Protein AF-A0A7S3FGM5-F1 (afdb_monomer)

Sequence (252 aa):
YALSGDEPLAFHCADRVLHAAASAAAAYAALVATCGDVLVAAACGALFAVHPIHAEAVSNTTGRAETLCALLLLVGFAQYARAAEEQAWRETEGNAERALPPRWPQLGQVAGVLFFTLLAMLAKEHGVVLPALCAAWELYRFVAPRADQGELAAWLRRAGPLLVGGALLALWRVARNGGTQPNLNVLQNPACFHEDALVRFLSYSWIYALNAVSLFVPTRLCADWSGPSIPLVDVGQRGAAAELPRLAGGAA

Structure (mmCIF, N/CA/C/O backbone):
data_AF-A0A7S3FGM5-F1
#
_entry.id   AF-A0A7S3FGM5-F1
#
loop_
_atom_site.group_PDB
_atom_site.id
_atom_site.type_symbol
_atom_site.label_atom_id
_atom_site.label_alt_id
_atom_site.label_comp_id
_atom_site.label_asym_id
_atom_site.label_entity_id
_atom_site.label_seq_id
_atom_site.pdbx_PDB_ins_code
_atom_site.Cartn_x
_atom_site.Cartn_y
_atom_site.Cartn_z
_atom_site.occupancy
_atom_site.B_iso_or_equiv
_atom_site.auth_seq_id
_atom_site.auth_comp_id
_atom_site.auth_asym_id
_atom_site.auth_atom_id
_atom_site.pdbx_PDB_model_num
ATOM 1 N N . TYR A 1 1 ? 23.130 -12.559 -0.249 1.00 82.88 1 TYR A N 1
ATOM 2 C CA . TYR A 1 1 ? 24.491 -12.037 -0.470 1.00 82.88 1 TYR A CA 1
ATOM 3 C C . TYR A 1 1 ? 25.449 -12.370 0.666 1.00 82.88 1 TYR A C 1
ATOM 5 O O . TYR A 1 1 ? 26.156 -13.349 0.524 1.00 82.88 1 TYR A O 1
ATOM 13 N N . ALA A 1 2 ? 25.456 -11.677 1.816 1.00 91.00 2 ALA A N 1
ATOM 14 C CA . ALA A 1 2 ? 26.456 -11.954 2.867 1.00 91.00 2 ALA A CA 1
ATOM 15 C C . ALA A 1 2 ? 26.477 -13.420 3.362 1.00 91.00 2 ALA A C 1
ATOM 17 O O . ALA A 1 2 ? 27.536 -13.939 3.684 1.00 91.00 2 ALA A O 1
ATOM 18 N N . LEU A 1 3 ? 25.315 -14.087 3.388 1.00 90.56 3 LEU A N 1
ATOM 19 C CA . LEU A 1 3 ? 25.180 -15.489 3.810 1.00 90.56 3 LEU A CA 1
ATOM 20 C C . LEU A 1 3 ? 25.249 -16.505 2.660 1.00 90.56 3 LEU A C 1
ATOM 22 O O . LEU A 1 3 ? 25.580 -17.661 2.885 1.00 90.56 3 LEU A O 1
ATOM 26 N N . SER A 1 4 ? 24.875 -16.097 1.449 1.00 91.06 4 SER A N 1
ATOM 27 C CA . SER A 1 4 ? 24.550 -17.004 0.336 1.00 91.06 4 SER A CA 1
ATOM 28 C C . SER A 1 4 ? 25.315 -16.702 -0.954 1.00 91.06 4 SER A C 1
ATOM 30 O O . SER A 1 4 ? 25.043 -17.319 -1.974 1.00 91.06 4 SER A O 1
ATOM 32 N N . GLY A 1 5 ? 26.186 -15.691 -0.951 1.00 91.62 5 GLY A N 1
ATOM 33 C CA . GLY A 1 5 ? 26.774 -15.132 -2.167 1.00 91.62 5 GLY A CA 1
ATOM 34 C C . GLY A 1 5 ? 25.711 -14.721 -3.191 1.00 91.62 5 GLY A C 1
ATOM 35 O O . GLY A 1 5 ? 24.648 -14.197 -2.824 1.00 91.62 5 GLY A O 1
ATOM 36 N N . ASP A 1 6 ? 26.018 -15.012 -4.453 1.00 90.50 6 ASP A N 1
ATOM 37 C CA . ASP A 1 6 ? 25.188 -14.764 -5.636 1.00 90.50 6 ASP A CA 1
ATOM 38 C C . ASP A 1 6 ? 24.263 -15.936 -6.005 1.00 90.50 6 ASP A C 1
ATOM 40 O O . ASP A 1 6 ? 23.699 -15.960 -7.095 1.00 90.50 6 ASP A O 1
ATOM 44 N N . GLU A 1 7 ? 24.070 -16.900 -5.098 1.00 93.19 7 GLU A N 1
ATOM 45 C CA . GLU A 1 7 ? 23.226 -18.073 -5.337 1.00 93.19 7 GLU A CA 1
ATOM 46 C C . GLU A 1 7 ? 21.772 -17.659 -5.671 1.00 93.19 7 GLU A C 1
ATOM 48 O O . GLU A 1 7 ? 21.059 -17.170 -4.781 1.00 93.19 7 GLU A O 1
ATOM 53 N N . PRO A 1 8 ? 21.272 -17.882 -6.907 1.00 90.88 8 PRO A N 1
ATOM 54 C CA . PRO A 1 8 ? 19.960 -17.385 -7.338 1.00 90.88 8 PRO A CA 1
ATOM 55 C C . PRO A 1 8 ? 18.805 -17.923 -6.489 1.00 90.88 8 PRO A C 1
ATOM 57 O O . PRO A 1 8 ? 17.841 -17.214 -6.190 1.00 90.88 8 PRO A O 1
ATOM 60 N N . LEU A 1 9 ? 18.927 -19.175 -6.039 1.00 92.06 9 LEU A N 1
ATOM 61 C CA . LEU A 1 9 ? 17.927 -19.827 -5.202 1.00 92.06 9 LEU A CA 1
ATOM 62 C C . LEU A 1 9 ? 17.682 -19.058 -3.898 1.00 92.06 9 LEU A C 1
ATOM 64 O O . LEU A 1 9 ? 16.533 -18.918 -3.480 1.00 92.06 9 LEU A O 1
ATOM 68 N N . ALA A 1 10 ? 18.736 -18.522 -3.274 1.00 92.12 10 ALA A N 1
ATOM 69 C CA . ALA A 1 10 ? 18.617 -17.790 -2.018 1.00 92.12 10 ALA A CA 1
ATOM 70 C C . ALA A 1 10 ? 17.799 -16.500 -2.181 1.00 92.12 10 ALA A C 1
ATOM 72 O O . ALA A 1 10 ? 16.984 -16.175 -1.315 1.00 92.12 10 ALA A O 1
ATOM 73 N N . PHE A 1 11 ? 17.966 -15.796 -3.304 1.00 91.00 11 PHE A N 1
ATOM 74 C CA . PHE A 1 11 ? 17.184 -14.600 -3.615 1.00 91.00 11 PHE A CA 1
ATOM 75 C C . PHE A 1 11 ? 15.713 -14.944 -3.843 1.00 91.00 11 PHE A C 1
ATOM 77 O O . PHE A 1 11 ? 14.854 -14.383 -3.168 1.00 91.00 11 PHE A O 1
ATOM 84 N N . HIS A 1 12 ? 15.424 -15.946 -4.677 1.00 92.06 12 HIS A N 1
ATOM 85 C CA . HIS A 1 12 ? 14.044 -16.358 -4.925 1.00 92.06 12 HIS A CA 1
ATOM 86 C C . HIS A 1 12 ? 13.346 -16.909 -3.673 1.00 92.06 12 HIS A C 1
ATOM 88 O O . HIS A 1 12 ? 12.139 -16.739 -3.505 1.00 92.06 12 HIS A O 1
ATOM 94 N N . CYS A 1 13 ? 14.067 -17.588 -2.777 1.00 92.75 13 CYS A N 1
ATOM 95 C CA . CYS A 1 13 ? 13.516 -18.004 -1.487 1.00 92.75 13 CYS A CA 1
ATOM 96 C C . CYS A 1 13 ? 13.152 -16.794 -0.620 1.00 92.75 13 CYS A C 1
ATOM 98 O O . CYS A 1 13 ? 12.053 -16.764 -0.067 1.00 92.75 13 CYS A O 1
ATOM 100 N N . ALA A 1 14 ? 14.024 -15.784 -0.542 1.00 92.19 14 ALA A N 1
ATOM 101 C CA . ALA A 1 14 ? 13.728 -14.549 0.180 1.00 92.19 14 ALA A CA 1
ATOM 102 C C . ALA A 1 14 ? 12.502 -13.824 -0.402 1.00 92.19 14 ALA A C 1
ATOM 104 O O . ALA A 1 14 ? 11.638 -13.394 0.360 1.00 92.19 14 ALA A O 1
ATOM 105 N N . ASP A 1 15 ? 12.384 -13.761 -1.731 1.00 93.56 15 ASP A N 1
ATOM 106 C CA . ASP A 1 15 ? 11.255 -13.117 -2.417 1.00 93.56 15 ASP A CA 1
ATOM 107 C C . ASP A 1 15 ? 9.928 -13.831 -2.119 1.00 93.56 15 ASP A C 1
ATOM 109 O O . ASP A 1 15 ? 8.932 -13.188 -1.786 1.00 93.56 15 ASP A O 1
ATOM 113 N N . ARG A 1 16 ? 9.916 -15.171 -2.124 1.00 94.06 16 ARG A N 1
ATOM 114 C CA . ARG A 1 16 ? 8.724 -15.962 -1.765 1.00 94.06 16 ARG A CA 1
ATOM 115 C C . ARG A 1 16 ? 8.335 -15.820 -0.298 1.00 94.06 16 ARG A C 1
ATOM 117 O O . ARG A 1 16 ? 7.149 -15.726 0.002 1.00 94.06 16 ARG A O 1
ATOM 124 N N . VAL A 1 17 ? 9.309 -15.800 0.614 1.00 95.56 17 VAL A N 1
ATOM 125 C CA . VAL A 1 17 ? 9.050 -15.574 2.047 1.00 95.56 17 VAL A CA 1
ATOM 126 C C . VAL A 1 17 ? 8.451 -14.187 2.263 1.00 95.56 17 VAL A C 1
ATOM 128 O O . VAL A 1 17 ? 7.478 -14.043 3.003 1.00 95.56 17 VAL A O 1
ATOM 131 N N . LEU A 1 18 ? 8.990 -13.176 1.584 1.00 95.94 18 LEU A N 1
ATOM 132 C CA . LEU A 1 18 ? 8.484 -11.813 1.657 1.00 95.94 18 LEU A CA 1
ATOM 133 C C . LEU A 1 18 ? 7.060 -11.702 1.091 1.00 95.94 18 LEU A C 1
ATOM 135 O O . LEU A 1 18 ? 6.209 -11.074 1.719 1.00 95.94 18 LEU A O 1
ATOM 139 N N . HIS A 1 19 ? 6.771 -12.366 -0.032 1.00 96.75 19 HIS A N 1
ATOM 140 C CA . HIS A 1 19 ? 5.421 -12.435 -0.603 1.00 96.75 19 HIS A CA 1
ATOM 141 C C . HIS A 1 19 ? 4.431 -13.160 0.315 1.00 96.75 19 HIS A C 1
ATOM 143 O O . HIS A 1 19 ? 3.309 -12.695 0.513 1.00 96.75 19 HIS A O 1
ATOM 149 N N . ALA A 1 20 ? 4.846 -14.264 0.942 1.00 97.12 20 ALA A N 1
ATOM 150 C CA . ALA A 1 20 ? 4.024 -14.970 1.922 1.00 97.12 20 ALA A CA 1
ATOM 151 C C . ALA A 1 20 ? 3.709 -14.081 3.138 1.00 97.12 20 ALA A C 1
ATOM 153 O O . ALA A 1 20 ? 2.566 -14.035 3.594 1.00 97.12 20 ALA A O 1
ATOM 154 N N . ALA A 1 21 ? 4.695 -13.318 3.625 1.00 98.12 21 ALA A N 1
ATOM 155 C CA . ALA A 1 21 ? 4.493 -12.347 4.696 1.00 98.12 21 ALA A CA 1
ATOM 156 C C . ALA A 1 21 ? 3.537 -11.217 4.276 1.00 98.12 21 ALA A C 1
ATOM 158 O O . ALA A 1 21 ? 2.636 -10.872 5.039 1.00 98.12 21 ALA A O 1
ATOM 159 N N . ALA A 1 22 ? 3.686 -10.673 3.063 1.00 97.69 22 ALA A N 1
ATOM 160 C CA . ALA A 1 22 ? 2.781 -9.658 2.521 1.00 97.69 22 ALA A CA 1
ATOM 161 C C . ALA A 1 22 ? 1.345 -10.193 2.380 1.00 97.69 22 ALA A C 1
ATOM 163 O O . ALA A 1 22 ? 0.397 -9.518 2.770 1.00 97.69 22 ALA A O 1
ATOM 164 N N . SER A 1 23 ? 1.186 -11.440 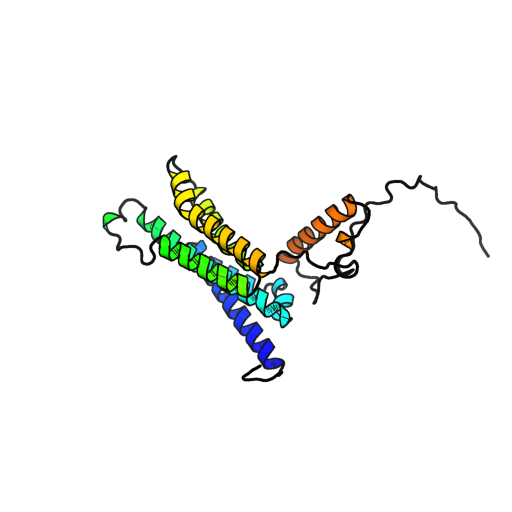1.934 1.00 97.88 23 SER A N 1
ATOM 165 C CA . SER A 1 23 ? -0.113 -12.117 1.827 1.00 97.88 23 SER A CA 1
ATOM 166 C C . SER A 1 23 ? -0.782 -12.306 3.192 1.00 97.88 23 SER A C 1
ATOM 168 O O . SER A 1 23 ? -1.973 -12.040 3.353 1.00 97.88 23 SER A O 1
ATOM 170 N N . ALA A 1 24 ? -0.012 -12.710 4.207 1.00 98.19 24 ALA A N 1
ATOM 171 C CA . ALA A 1 24 ? -0.502 -12.808 5.579 1.00 98.19 24 ALA A CA 1
ATOM 172 C C . ALA A 1 24 ? -0.878 -11.430 6.152 1.00 98.19 24 ALA A C 1
ATOM 174 O O . ALA A 1 24 ? -1.907 -11.296 6.815 1.00 98.19 24 ALA A O 1
ATOM 175 N N . ALA A 1 25 ? -0.087 -10.392 5.862 1.00 98.25 25 ALA A N 1
ATOM 176 C CA . ALA A 1 25 ? -0.399 -9.020 6.248 1.00 98.25 25 ALA A CA 1
ATOM 177 C C . ALA A 1 25 ? -1.666 -8.498 5.551 1.00 98.25 25 ALA A C 1
ATOM 179 O O . ALA A 1 25 ? -2.453 -7.807 6.191 1.00 98.25 25 ALA A O 1
ATOM 180 N N . ALA A 1 26 ? -1.908 -8.871 4.290 1.00 98.12 26 ALA A N 1
ATOM 181 C CA . ALA A 1 26 ? -3.138 -8.547 3.568 1.00 98.12 26 ALA A CA 1
ATOM 182 C C . ALA A 1 26 ? -4.360 -9.216 4.211 1.00 98.12 26 ALA A C 1
ATOM 184 O O . ALA A 1 26 ? -5.358 -8.544 4.472 1.00 98.12 26 ALA A O 1
ATOM 185 N N . ALA A 1 27 ? -4.259 -10.508 4.548 1.00 98.12 27 ALA A N 1
ATOM 186 C CA . ALA A 1 27 ? -5.306 -11.221 5.281 1.00 98.12 27 ALA A CA 1
ATOM 187 C C . ALA A 1 27 ? -5.604 -10.546 6.626 1.00 98.12 27 ALA A C 1
ATOM 189 O O . ALA A 1 27 ? -6.756 -10.332 6.996 1.00 98.12 27 ALA A O 1
ATOM 190 N N . TYR A 1 28 ? -4.553 -10.172 7.353 1.00 97.94 28 TYR A N 1
ATOM 191 C CA . TYR A 1 28 ? -4.677 -9.521 8.646 1.00 97.94 28 TYR A CA 1
ATOM 192 C C . TYR A 1 28 ? -5.284 -8.117 8.552 1.00 97.94 28 TYR A C 1
ATOM 194 O O . TYR A 1 28 ? -6.171 -7.779 9.332 1.00 97.94 28 TYR A O 1
ATOM 202 N N . ALA A 1 29 ? -4.848 -7.308 7.586 1.00 97.44 29 ALA A N 1
ATOM 203 C CA . ALA A 1 29 ? -5.423 -5.996 7.316 1.00 97.44 29 ALA A CA 1
ATOM 204 C C . ALA A 1 29 ? -6.917 -6.101 6.979 1.00 97.44 29 ALA A C 1
ATOM 206 O O . ALA A 1 29 ? -7.717 -5.339 7.520 1.00 97.44 29 ALA A O 1
ATOM 207 N N . ALA A 1 30 ? -7.295 -7.080 6.152 1.00 97.00 30 ALA A N 1
ATOM 208 C CA . ALA A 1 30 ? -8.688 -7.356 5.829 1.00 97.00 30 ALA A CA 1
ATOM 209 C C . ALA A 1 30 ? -9.487 -7.774 7.070 1.00 97.00 30 ALA A C 1
ATOM 211 O O . ALA A 1 30 ? -10.535 -7.195 7.316 1.00 97.00 30 ALA A O 1
ATOM 212 N N . LEU A 1 31 ? -8.959 -8.681 7.903 1.00 96.88 31 LEU A N 1
ATOM 213 C CA . LEU A 1 31 ? -9.605 -9.103 9.154 1.00 96.88 31 LEU A CA 1
ATOM 214 C C . LEU A 1 31 ? -9.932 -7.917 10.064 1.00 96.88 31 LEU A C 1
ATOM 216 O O . LEU A 1 31 ? -10.989 -7.872 10.687 1.00 96.88 31 LEU A O 1
ATOM 220 N N . VAL A 1 32 ? -9.014 -6.959 10.154 1.00 93.75 32 VAL A N 1
ATOM 221 C CA . VAL A 1 32 ? -9.210 -5.739 10.939 1.00 93.75 32 VAL A CA 1
ATOM 222 C C . VAL A 1 32 ? -10.272 -4.850 10.299 1.00 93.75 32 VAL A C 1
ATOM 224 O O . VAL A 1 32 ? -11.174 -4.391 10.994 1.00 93.75 32 VAL A O 1
ATOM 227 N N . ALA A 1 33 ? -10.177 -4.623 8.989 1.00 91.81 33 ALA A N 1
ATOM 228 C CA . ALA A 1 33 ? -11.083 -3.744 8.257 1.00 91.81 33 ALA A CA 1
ATOM 229 C C . ALA A 1 33 ? -12.525 -4.282 8.175 1.00 91.81 33 ALA A C 1
ATOM 231 O O . ALA A 1 33 ? -13.463 -3.508 8.015 1.00 91.81 33 ALA A O 1
ATOM 232 N N . THR A 1 34 ? -12.719 -5.596 8.298 1.00 91.75 34 THR A N 1
ATOM 233 C CA . THR A 1 34 ? -14.036 -6.253 8.251 1.00 91.75 34 THR A CA 1
ATOM 234 C C . THR A 1 34 ? -14.575 -6.619 9.632 1.00 91.75 34 THR A C 1
ATOM 236 O O . THR A 1 34 ? -15.467 -7.458 9.743 1.00 91.75 34 THR A O 1
ATOM 239 N N . CYS A 1 35 ? -14.038 -6.019 10.700 1.00 88.12 35 CYS A N 1
ATOM 240 C CA . CYS A 1 35 ? -14.461 -6.279 12.079 1.00 88.12 35 CYS A CA 1
ATOM 241 C C . CYS A 1 35 ? -14.391 -7.768 12.479 1.00 88.12 35 CYS A C 1
ATOM 243 O O . CYS A 1 35 ? -15.189 -8.239 13.289 1.00 88.12 35 CYS A O 1
ATOM 245 N N . GLY A 1 36 ? -13.423 -8.509 11.937 1.00 91.56 36 GLY A N 1
ATOM 246 C CA . GLY A 1 36 ? -13.165 -9.902 12.293 1.00 91.56 36 GLY A CA 1
ATOM 247 C C . GLY A 1 36 ? -13.789 -10.949 11.370 1.00 91.56 36 GLY A C 1
ATOM 248 O O . GLY A 1 36 ? -13.769 -12.125 11.733 1.00 91.56 36 GLY A O 1
ATOM 249 N N . ASP A 1 37 ? -14.308 -10.581 10.192 1.00 95.56 37 ASP A N 1
ATOM 250 C CA . ASP A 1 37 ? -14.782 -11.571 9.214 1.00 95.56 37 ASP A CA 1
ATOM 251 C C . ASP A 1 37 ? -13.605 -12.392 8.658 1.00 95.56 37 ASP A C 1
ATOM 253 O O . ASP A 1 37 ? -12.854 -11.954 7.780 1.00 95.56 37 ASP A O 1
ATOM 257 N N . VAL A 1 38 ? -13.452 -13.606 9.193 1.00 96.88 38 VAL A N 1
ATOM 258 C CA . VAL A 1 38 ? -12.369 -14.535 8.851 1.00 96.88 38 VAL A CA 1
ATOM 259 C C . VAL A 1 38 ? -12.477 -15.026 7.409 1.00 96.88 38 VAL A C 1
ATOM 261 O O . VAL A 1 38 ? -11.445 -15.254 6.781 1.00 96.88 38 VAL A O 1
ATOM 264 N N . LEU A 1 39 ? -13.690 -15.183 6.868 1.00 97.44 39 LEU A N 1
ATOM 265 C CA . LEU A 1 39 ? -13.869 -15.679 5.505 1.00 97.44 39 LEU A CA 1
ATOM 266 C C . LEU A 1 39 ? -13.415 -14.624 4.499 1.00 97.44 39 LEU A C 1
ATOM 268 O O . LEU A 1 39 ? -12.640 -14.939 3.596 1.00 97.44 39 LEU A O 1
ATOM 272 N N . VAL A 1 40 ? -13.837 -13.371 4.688 1.00 96.25 40 VAL A N 1
ATOM 273 C CA . VAL A 1 40 ? -13.397 -12.258 3.836 1.00 96.25 40 VAL A CA 1
ATOM 274 C C . VAL A 1 40 ? -11.894 -12.031 3.991 1.00 96.25 40 VAL A C 1
ATOM 276 O O . VAL A 1 40 ? -11.193 -11.892 2.992 1.00 96.25 40 VAL A O 1
ATOM 279 N N . ALA A 1 41 ? -11.367 -12.084 5.217 1.00 96.69 41 ALA A N 1
ATOM 280 C CA . ALA A 1 41 ? -9.934 -11.966 5.469 1.00 96.69 41 ALA A CA 1
ATOM 281 C C . ALA A 1 41 ? -9.110 -13.051 4.761 1.00 96.69 41 ALA A C 1
ATOM 283 O O . ALA A 1 41 ? -8.119 -12.750 4.090 1.00 96.69 41 ALA A O 1
ATOM 284 N N . ALA A 1 42 ? -9.536 -14.313 4.879 1.00 96.81 42 ALA A N 1
ATOM 285 C CA . ALA A 1 42 ? -8.897 -15.438 4.212 1.00 96.81 42 ALA A CA 1
ATOM 286 C C . ALA A 1 42 ? -8.990 -15.305 2.688 1.00 96.81 42 ALA A C 1
ATOM 288 O O . ALA A 1 42 ? -7.996 -15.539 2.004 1.00 96.81 42 ALA A O 1
ATOM 289 N N . ALA A 1 43 ? -10.138 -14.870 2.159 1.00 97.19 43 ALA A N 1
ATOM 290 C CA . ALA A 1 43 ? -10.319 -14.624 0.734 1.00 97.19 43 ALA A CA 1
ATOM 291 C C . ALA A 1 43 ? -9.401 -13.502 0.224 1.00 97.19 43 ALA A C 1
ATOM 293 O O . ALA A 1 43 ? -8.740 -13.689 -0.792 1.00 97.19 43 ALA A O 1
ATOM 294 N N . CYS A 1 44 ? -9.286 -12.377 0.938 1.00 96.12 44 CYS A N 1
ATOM 295 C CA . CYS A 1 44 ? -8.375 -11.284 0.586 1.00 96.12 44 CYS A CA 1
ATOM 296 C C . CYS A 1 44 ? -6.906 -11.727 0.605 1.00 96.12 44 CYS A C 1
ATOM 298 O O . CYS A 1 44 ? -6.165 -11.431 -0.330 1.00 96.12 44 CYS A O 1
ATOM 300 N N . GLY A 1 45 ? -6.489 -12.458 1.643 1.00 96.62 45 GLY A N 1
ATOM 301 C CA . GLY A 1 45 ? -5.134 -12.999 1.744 1.00 96.62 45 GLY A CA 1
ATOM 302 C C . GLY A 1 45 ? -4.814 -14.018 0.654 1.00 96.62 45 GLY A C 1
ATOM 303 O O . GLY A 1 45 ? -3.752 -13.949 0.040 1.00 96.62 45 GLY A O 1
ATOM 304 N N . ALA A 1 46 ? -5.741 -14.941 0.386 1.00 96.56 46 ALA A N 1
ATOM 305 C CA . ALA A 1 46 ? -5.600 -15.936 -0.671 1.00 96.56 46 ALA A CA 1
ATOM 306 C C . ALA A 1 46 ? -5.559 -15.274 -2.049 1.00 96.56 46 ALA A C 1
ATOM 308 O O . ALA A 1 46 ? -4.685 -15.607 -2.844 1.00 96.56 46 ALA A O 1
ATOM 309 N N . LEU A 1 47 ? -6.445 -14.303 -2.301 1.00 95.56 47 LEU A N 1
ATOM 310 C CA . LEU A 1 47 ? -6.450 -13.520 -3.530 1.00 95.56 47 LEU A CA 1
ATOM 311 C C . LEU A 1 47 ? -5.106 -12.814 -3.702 1.00 95.56 47 LEU A C 1
ATOM 313 O O . LEU A 1 47 ? -4.468 -13.037 -4.717 1.00 95.56 47 LEU A O 1
ATOM 317 N N . PHE A 1 48 ? -4.607 -12.082 -2.702 1.00 96.19 48 PHE A N 1
ATOM 318 C CA . PHE A 1 48 ? -3.280 -11.451 -2.762 1.00 96.19 48 PHE A CA 1
ATOM 319 C C . PHE A 1 48 ? -2.150 -12.469 -3.007 1.00 96.19 48 PHE A C 1
ATOM 321 O O . PHE A 1 48 ? -1.234 -12.214 -3.783 1.00 96.19 48 PHE A O 1
ATOM 328 N N . ALA A 1 49 ? -2.209 -13.649 -2.386 1.00 95.81 49 ALA A N 1
ATOM 329 C CA . ALA A 1 49 ? -1.171 -14.666 -2.541 1.00 95.81 49 ALA A CA 1
ATOM 330 C C . ALA A 1 49 ? -1.096 -15.228 -3.967 1.00 95.81 49 ALA A C 1
ATOM 332 O O . ALA A 1 49 ? 0.005 -15.439 -4.482 1.00 95.81 49 ALA A O 1
ATOM 333 N N . VAL A 1 50 ? -2.252 -15.483 -4.588 1.00 95.00 50 VAL A N 1
ATOM 334 C CA . VAL A 1 50 ? -2.356 -16.200 -5.870 1.00 95.00 50 VAL A CA 1
ATOM 335 C C . VAL A 1 50 ? -2.616 -15.287 -7.065 1.00 95.00 50 VAL A C 1
ATOM 337 O O . VAL A 1 50 ? -2.578 -15.768 -8.197 1.00 95.00 50 VAL A O 1
ATOM 340 N N . HIS A 1 51 ? -2.885 -13.994 -6.847 1.00 93.94 51 HIS A N 1
ATOM 341 C CA . HIS A 1 51 ? -3.208 -13.074 -7.931 1.00 93.94 51 HIS A CA 1
ATOM 342 C C . HIS A 1 51 ? -2.021 -12.958 -8.903 1.00 93.94 51 HIS A C 1
ATOM 344 O O . HIS A 1 51 ? -0.945 -12.504 -8.495 1.00 93.94 51 HIS A O 1
ATOM 350 N N . PRO A 1 52 ? -2.190 -13.298 -10.197 1.00 91.62 52 PRO A N 1
ATOM 351 C CA . PRO A 1 52 ? -1.067 -13.354 -11.134 1.00 91.62 52 PRO A CA 1
ATOM 352 C C . PRO A 1 52 ? -0.344 -12.018 -11.336 1.00 91.62 52 PRO A C 1
ATOM 354 O O . PRO A 1 52 ? 0.827 -12.021 -11.694 1.00 91.62 52 PRO A O 1
ATOM 357 N N . ILE A 1 53 ? -0.990 -10.883 -11.040 1.00 91.19 53 ILE A N 1
ATOM 358 C CA . ILE A 1 53 ? -0.353 -9.552 -11.097 1.00 91.19 53 ILE A CA 1
ATOM 359 C C . ILE A 1 53 ? 0.916 -9.451 -10.235 1.00 91.19 53 ILE A C 1
ATOM 361 O O . ILE A 1 53 ? 1.819 -8.685 -10.550 1.00 91.19 53 ILE A O 1
ATOM 365 N N . HIS A 1 54 ? 1.017 -10.240 -9.161 1.00 90.56 54 HIS A N 1
ATOM 366 C CA . HIS A 1 54 ? 2.194 -10.232 -8.294 1.00 90.56 54 HIS A CA 1
ATOM 367 C C . HIS A 1 54 ? 3.362 -11.036 -8.871 1.00 90.56 54 HIS A C 1
ATOM 369 O O . HIS A 1 54 ? 4.486 -10.896 -8.392 1.00 90.56 54 HIS A O 1
ATOM 375 N N . ALA A 1 55 ? 3.138 -11.855 -9.906 1.00 87.62 55 ALA A N 1
ATOM 376 C CA . ALA A 1 55 ? 4.184 -12.691 -10.480 1.00 87.62 55 ALA A CA 1
ATOM 377 C C . ALA A 1 55 ? 5.353 -11.854 -11.015 1.00 87.62 55 ALA A C 1
ATOM 379 O O . ALA A 1 55 ? 6.500 -12.243 -10.810 1.00 87.62 55 ALA A O 1
ATOM 380 N N . GLU A 1 56 ? 5.098 -10.691 -11.623 1.00 85.31 56 GLU A N 1
ATOM 381 C CA . GLU A 1 56 ? 6.158 -9.784 -12.091 1.00 85.31 56 GLU A CA 1
ATOM 382 C C . GLU A 1 56 ? 7.040 -9.308 -10.928 1.00 85.31 56 GLU A C 1
ATOM 384 O O . GLU A 1 56 ? 8.261 -9.443 -10.977 1.00 85.31 56 GLU A O 1
ATOM 389 N N . ALA A 1 57 ? 6.422 -8.840 -9.840 1.00 85.81 57 ALA A N 1
ATOM 390 C CA . ALA A 1 57 ? 7.131 -8.319 -8.672 1.00 85.81 57 ALA A CA 1
ATOM 391 C C . ALA A 1 57 ? 7.888 -9.398 -7.873 1.00 85.81 57 ALA A C 1
ATOM 393 O O . ALA A 1 57 ? 8.929 -9.108 -7.291 1.00 85.81 57 ALA A O 1
ATOM 394 N N . VAL A 1 58 ? 7.376 -10.633 -7.829 1.00 86.38 58 VAL A N 1
ATOM 395 C CA . VAL A 1 58 ? 7.951 -11.728 -7.022 1.00 86.38 58 VAL A CA 1
ATOM 396 C C . VAL A 1 58 ? 8.980 -12.548 -7.802 1.00 86.38 58 VAL A C 1
ATOM 398 O O . VAL A 1 58 ? 9.922 -13.080 -7.216 1.00 86.38 58 VAL A O 1
ATOM 401 N N . SER A 1 59 ? 8.805 -12.689 -9.119 1.00 85.88 59 SER A N 1
ATOM 402 C CA . SER A 1 59 ? 9.748 -13.434 -9.964 1.00 85.88 59 SER A CA 1
ATOM 403 C C . SER A 1 59 ? 10.985 -12.612 -10.316 1.00 85.88 59 SER A C 1
ATOM 405 O O . SER A 1 59 ? 12.075 -13.174 -10.445 1.00 85.88 59 SER A O 1
ATOM 407 N N . ASN A 1 60 ? 10.833 -11.291 -10.432 1.00 85.56 60 ASN A N 1
ATOM 408 C CA . ASN A 1 60 ? 11.931 -10.379 -10.680 1.00 85.56 60 ASN A CA 1
ATOM 409 C C . ASN A 1 60 ? 12.599 -9.980 -9.358 1.00 85.56 60 ASN A C 1
ATOM 411 O O . ASN A 1 60 ? 12.008 -9.280 -8.541 1.00 85.56 60 ASN A O 1
ATOM 415 N N . THR A 1 61 ? 13.862 -10.363 -9.165 1.00 83.12 61 THR A N 1
ATOM 416 C CA . THR A 1 61 ? 14.629 -10.057 -7.946 1.00 83.12 61 THR A CA 1
ATOM 417 C C . THR A 1 61 ? 14.710 -8.552 -7.649 1.00 83.12 61 THR A C 1
ATOM 419 O O . THR A 1 61 ? 14.839 -8.155 -6.488 1.00 83.12 61 THR A O 1
ATOM 422 N N . THR A 1 62 ? 14.621 -7.690 -8.671 1.00 84.56 62 THR A N 1
ATOM 423 C CA . THR A 1 62 ? 14.582 -6.229 -8.478 1.00 84.56 62 THR A CA 1
ATOM 424 C C . THR A 1 62 ? 13.242 -5.745 -7.911 1.00 84.56 62 THR A C 1
ATOM 426 O O . THR A 1 62 ? 13.228 -4.741 -7.202 1.00 84.56 62 THR A O 1
ATOM 429 N N . GLY A 1 63 ? 12.163 -6.508 -8.132 1.00 86.75 63 GLY A N 1
ATOM 430 C CA . GLY A 1 63 ? 10.798 -6.297 -7.634 1.00 86.75 63 GLY A CA 1
ATOM 431 C C . GLY A 1 63 ? 10.609 -6.552 -6.129 1.00 86.75 63 GLY A C 1
ATOM 432 O O . GLY A 1 63 ? 9.536 -6.329 -5.555 1.00 86.75 63 GLY A O 1
ATOM 433 N N . ARG A 1 64 ? 11.658 -7.012 -5.433 1.00 92.81 64 ARG A N 1
ATOM 434 C CA . ARG A 1 64 ? 11.634 -7.240 -3.979 1.00 92.81 64 ARG A CA 1
ATOM 435 C C . ARG A 1 64 ? 11.251 -5.985 -3.202 1.00 92.81 64 ARG A C 1
ATOM 437 O O . ARG A 1 64 ? 10.565 -6.076 -2.182 1.00 92.81 64 ARG A O 1
ATOM 444 N N . ALA A 1 65 ? 11.732 -4.826 -3.644 1.00 94.81 65 ALA A N 1
ATOM 445 C CA . ALA A 1 65 ? 11.498 -3.562 -2.959 1.00 94.81 65 ALA A CA 1
ATOM 446 C C . ALA A 1 65 ? 10.003 -3.193 -2.954 1.00 94.81 65 ALA A C 1
ATOM 448 O O . ALA A 1 65 ? 9.494 -2.691 -1.953 1.00 94.81 65 ALA A O 1
ATOM 449 N N . GLU A 1 66 ? 9.285 -3.515 -4.028 1.00 94.81 66 GLU A N 1
ATOM 450 C CA . GLU A 1 66 ? 7.843 -3.358 -4.186 1.00 94.81 66 GLU A CA 1
ATOM 451 C C . GLU A 1 66 ? 7.095 -4.263 -3.203 1.00 94.81 66 GLU A C 1
ATOM 453 O O . GLU A 1 66 ? 6.214 -3.792 -2.483 1.00 94.81 66 GLU A O 1
ATOM 458 N N . THR A 1 67 ? 7.496 -5.534 -3.100 1.00 95.25 67 THR A N 1
ATOM 459 C CA . THR A 1 67 ? 6.875 -6.494 -2.170 1.00 95.25 67 THR A CA 1
ATOM 460 C C . THR A 1 67 ? 7.120 -6.102 -0.706 1.00 95.25 67 THR A C 1
ATOM 462 O O . THR A 1 67 ? 6.211 -6.173 0.123 1.00 95.25 67 THR A O 1
ATOM 465 N N . LEU A 1 68 ? 8.325 -5.618 -0.374 1.00 97.06 68 LEU A N 1
ATOM 466 C CA . LEU A 1 68 ? 8.648 -5.110 0.965 1.00 97.06 68 LEU A CA 1
ATOM 467 C C . LEU A 1 68 ? 7.844 -3.849 1.293 1.00 97.06 68 LEU A C 1
ATOM 469 O O . LEU A 1 68 ? 7.320 -3.723 2.399 1.00 97.06 68 LEU A O 1
ATOM 473 N N . CYS A 1 69 ? 7.729 -2.929 0.334 1.00 97.56 69 CYS A N 1
ATOM 474 C CA . CYS A 1 69 ? 6.907 -1.734 0.472 1.00 97.56 69 CYS A CA 1
ATOM 475 C C . CYS A 1 69 ? 5.446 -2.114 0.751 1.00 97.56 69 CYS A C 1
ATOM 477 O O . CYS A 1 69 ? 4.878 -1.642 1.733 1.00 97.56 69 CYS A O 1
ATOM 479 N N . ALA A 1 70 ? 4.874 -3.041 -0.026 1.00 97.12 70 ALA A N 1
ATOM 480 C CA . ALA A 1 70 ? 3.516 -3.539 0.183 1.00 97.12 70 ALA A CA 1
ATOM 481 C C . ALA A 1 70 ? 3.325 -4.151 1.581 1.00 97.12 70 ALA A C 1
ATOM 483 O O . ALA A 1 70 ? 2.367 -3.806 2.270 1.00 97.12 70 ALA A O 1
ATOM 484 N N . LEU A 1 71 ? 4.257 -4.995 2.043 1.00 98.19 71 LEU A N 1
ATOM 485 C CA . LEU A 1 71 ? 4.225 -5.550 3.400 1.00 98.19 71 LEU A CA 1
ATOM 486 C C . LEU A 1 71 ? 4.187 -4.444 4.468 1.00 98.19 71 LEU A C 1
ATOM 488 O O . LEU A 1 71 ? 3.345 -4.480 5.365 1.00 98.19 71 LEU A O 1
ATOM 492 N N . LEU A 1 72 ? 5.079 -3.455 4.376 1.00 98.56 72 LEU A N 1
ATOM 493 C CA . LEU A 1 72 ? 5.172 -2.361 5.349 1.00 98.56 72 LEU A CA 1
ATOM 494 C C . LEU A 1 72 ? 3.923 -1.469 5.336 1.00 98.56 72 LEU A C 1
ATOM 496 O O . LEU A 1 72 ? 3.445 -1.082 6.404 1.00 98.56 72 LEU A O 1
ATOM 500 N N . LEU A 1 73 ? 3.367 -1.197 4.151 1.00 98.38 73 LEU A N 1
ATOM 501 C CA . LEU A 1 73 ? 2.093 -0.496 3.987 1.00 98.38 73 LEU A CA 1
ATOM 502 C C . LEU A 1 73 ? 0.951 -1.256 4.675 1.00 98.38 73 LEU A C 1
ATOM 504 O O . LEU A 1 73 ? 0.218 -0.668 5.466 1.00 98.38 73 LEU A O 1
ATOM 508 N N . LEU A 1 74 ? 0.823 -2.561 4.420 1.00 98.31 74 LEU A N 1
ATOM 509 C CA . LEU A 1 74 ? -0.244 -3.395 4.983 1.00 98.31 74 LEU A CA 1
ATOM 510 C C . LEU A 1 74 ? -0.145 -3.511 6.507 1.00 98.31 74 LEU A C 1
ATOM 512 O O . LEU A 1 74 ? -1.156 -3.392 7.199 1.00 98.31 74 LEU A O 1
ATOM 516 N N . VAL A 1 75 ? 1.063 -3.694 7.047 1.00 98.38 75 VAL A N 1
ATOM 517 C CA . VAL A 1 75 ? 1.286 -3.758 8.500 1.00 98.38 75 VAL A CA 1
ATOM 518 C C . VAL A 1 75 ? 0.990 -2.411 9.160 1.00 98.38 75 VAL A C 1
ATOM 520 O O . VAL A 1 75 ? 0.279 -2.373 10.167 1.00 98.38 75 VAL A O 1
ATOM 523 N N . GLY A 1 76 ? 1.488 -1.309 8.591 1.00 98.06 76 GLY A N 1
ATOM 524 C CA . GLY A 1 76 ? 1.221 0.035 9.104 1.00 98.06 76 GLY A CA 1
ATOM 525 C C . GLY A 1 76 ? -0.267 0.391 9.057 1.00 98.06 76 GLY A C 1
ATOM 526 O O . GLY A 1 76 ? -0.806 0.938 10.020 1.00 98.06 76 GLY A O 1
ATOM 527 N N . PHE A 1 77 ? -0.956 0.004 7.982 1.00 98.25 77 PHE A N 1
ATOM 528 C CA . PHE A 1 77 ? -2.398 0.185 7.850 1.00 98.25 77 PHE A CA 1
ATOM 529 C C . PHE A 1 77 ? -3.165 -0.643 8.883 1.00 98.25 77 PHE A C 1
ATOM 531 O O . PHE A 1 77 ? -4.000 -0.099 9.600 1.00 98.25 77 PHE A O 1
ATOM 538 N N . ALA A 1 78 ? -2.855 -1.936 9.018 1.00 97.38 78 ALA A N 1
ATOM 539 C CA . ALA A 1 78 ? -3.524 -2.808 9.979 1.00 97.38 78 ALA A CA 1
ATOM 540 C C . ALA A 1 78 ? -3.320 -2.329 11.425 1.00 97.38 78 ALA A C 1
ATOM 542 O O . ALA A 1 78 ? -4.255 -2.356 12.224 1.00 97.38 78 ALA A O 1
ATOM 543 N N . GLN A 1 79 ? -2.118 -1.850 11.768 1.00 95.81 79 GLN A N 1
ATOM 544 C CA . GLN A 1 79 ? -1.843 -1.242 13.071 1.00 95.81 79 GLN A CA 1
ATOM 545 C C . GLN A 1 79 ? -2.761 -0.037 13.324 1.00 95.81 79 GLN A C 1
ATOM 547 O O . GLN A 1 79 ? -3.380 0.043 14.389 1.00 95.81 79 GLN A O 1
ATOM 552 N N . TYR A 1 80 ? -2.857 0.876 12.354 1.00 96.25 80 TYR A N 1
ATOM 553 C CA . TYR A 1 80 ? -3.697 2.064 12.461 1.00 96.25 80 TYR A CA 1
ATOM 554 C C . TYR A 1 80 ? -5.182 1.709 12.554 1.00 96.25 80 TYR A C 1
ATOM 556 O O . TYR A 1 80 ? -5.853 2.123 13.497 1.00 96.25 80 TYR A O 1
ATOM 564 N N . ALA A 1 81 ? -5.678 0.887 11.626 1.00 94.56 81 ALA A N 1
ATOM 565 C CA . ALA A 1 81 ? -7.077 0.486 11.564 1.00 94.56 81 ALA A CA 1
ATOM 566 C C . ALA A 1 81 ? -7.525 -0.183 12.873 1.00 94.56 81 ALA A C 1
ATOM 568 O O . ALA A 1 81 ? -8.567 0.179 13.412 1.00 94.56 81 ALA A O 1
ATOM 569 N N . ARG A 1 82 ? -6.699 -1.056 13.472 1.00 93.00 82 ARG A N 1
ATOM 570 C CA . ARG A 1 82 ? -6.996 -1.657 14.786 1.00 93.00 82 ARG A CA 1
ATOM 571 C C . ARG A 1 82 ? -7.129 -0.626 15.891 1.00 93.00 82 ARG A C 1
ATOM 573 O O . ARG A 1 82 ? -8.042 -0.728 16.706 1.00 93.00 82 ARG A O 1
ATOM 580 N N . ALA A 1 83 ? -6.200 0.323 15.953 1.00 91.88 83 ALA A N 1
ATOM 581 C CA . ALA A 1 83 ? -6.218 1.350 16.983 1.00 91.88 83 ALA A CA 1
ATOM 582 C C . ALA A 1 83 ? -7.429 2.282 16.812 1.00 91.88 83 ALA A C 1
ATOM 584 O O . ALA A 1 83 ? -8.067 2.640 17.802 1.00 91.88 83 ALA A O 1
ATOM 585 N N . ALA A 1 84 ? -7.791 2.599 15.567 1.00 89.25 84 ALA A N 1
ATOM 586 C CA . ALA A 1 84 ? -8.995 3.349 15.249 1.00 89.25 84 ALA A CA 1
ATOM 587 C C . ALA A 1 84 ? -10.264 2.576 15.658 1.00 89.25 84 ALA A C 1
ATOM 589 O O . ALA A 1 84 ? -11.177 3.165 16.240 1.00 89.25 84 ALA A O 1
ATOM 590 N N . GLU A 1 85 ? -10.364 1.267 15.385 1.00 86.69 85 GLU A N 1
ATOM 591 C CA . GLU A 1 85 ? -11.499 0.419 15.812 1.00 86.69 85 GLU A CA 1
ATOM 592 C C . GLU A 1 85 ? -11.618 0.372 17.339 1.00 86.69 85 GLU A C 1
ATOM 594 O O . GLU A 1 85 ? -12.692 0.599 17.894 1.00 86.69 85 GLU A O 1
ATOM 599 N N . GLU A 1 86 ? -10.494 0.196 18.038 1.00 86.12 86 GLU A N 1
ATOM 600 C CA . GLU A 1 86 ? -10.451 0.215 19.503 1.00 86.12 86 GLU A CA 1
ATOM 601 C C . GLU A 1 86 ? -10.924 1.564 20.076 1.00 86.12 86 GLU A C 1
ATOM 603 O O . GLU A 1 86 ? -11.509 1.610 21.157 1.00 86.12 86 GLU A O 1
ATOM 608 N N . GLN A 1 87 ? -10.682 2.673 19.373 1.00 84.19 87 GLN A N 1
ATOM 609 C CA . GLN A 1 87 ? -11.176 3.995 19.762 1.00 84.19 87 GLN A CA 1
ATOM 610 C C . GLN A 1 87 ? -12.674 4.172 19.499 1.00 84.19 87 GLN A C 1
ATOM 612 O O . GLN A 1 87 ? -13.374 4.640 20.391 1.00 84.19 87 GLN A O 1
ATOM 617 N N . ALA A 1 88 ? -13.183 3.757 18.336 1.00 82.00 88 ALA A N 1
ATOM 618 C CA . ALA A 1 88 ? -14.623 3.828 18.051 1.00 82.00 88 ALA A CA 1
ATOM 619 C C . ALA A 1 88 ? -15.444 2.990 19.039 1.00 82.00 88 ALA A C 1
ATOM 621 O O . ALA A 1 88 ? -16.470 3.444 19.546 1.00 82.00 88 ALA A O 1
ATOM 622 N N . TRP A 1 89 ? -14.955 1.794 19.382 1.00 82.25 89 TRP A N 1
ATOM 623 C CA . TRP A 1 89 ? -15.571 0.956 20.409 1.00 82.25 89 TRP A CA 1
ATOM 624 C C . TRP A 1 89 ? -15.685 1.675 21.763 1.00 82.25 89 TRP A C 1
ATOM 626 O O . TRP A 1 89 ? -16.698 1.548 22.452 1.00 82.25 89 TRP A O 1
ATOM 636 N N . ARG A 1 90 ? -14.662 2.454 22.144 1.00 80.56 90 ARG A N 1
ATOM 637 C CA . ARG A 1 90 ? -14.657 3.241 23.390 1.00 80.56 90 ARG A CA 1
ATOM 638 C C . ARG A 1 90 ? -15.595 4.442 23.352 1.00 80.56 90 ARG A C 1
ATOM 640 O O . ARG A 1 90 ? -16.166 4.778 24.382 1.00 80.56 90 ARG A O 1
ATOM 647 N N . GLU A 1 91 ? -15.708 5.090 22.197 1.00 78.12 91 GLU A N 1
ATOM 648 C CA . GLU A 1 91 ? -16.552 6.275 21.986 1.00 78.12 91 GLU A CA 1
ATOM 649 C C . GLU A 1 91 ? -18.049 5.937 21.960 1.00 78.12 91 GLU A C 1
ATOM 651 O O . GLU A 1 91 ? -18.881 6.827 22.102 1.00 78.12 91 GLU A O 1
ATOM 656 N N . THR A 1 92 ? -18.401 4.654 21.841 1.00 79.62 92 THR A N 1
ATOM 657 C CA . THR A 1 92 ? -19.788 4.186 21.940 1.00 79.62 92 THR A CA 1
ATOM 658 C C . THR A 1 92 ? -20.319 4.343 23.375 1.00 79.62 92 THR A C 1
ATOM 660 O O . THR A 1 92 ? -19.651 3.954 24.341 1.00 79.62 92 THR A O 1
ATOM 663 N N . GLU A 1 93 ? -21.529 4.901 23.521 1.00 65.31 93 GLU A N 1
ATOM 664 C CA . GLU A 1 93 ? -22.180 5.152 24.816 1.00 65.31 93 GLU A CA 1
ATOM 665 C C . GLU A 1 93 ? -22.186 3.898 25.712 1.00 65.31 93 GLU A C 1
ATOM 667 O O . GLU A 1 93 ? -22.551 2.802 25.288 1.00 65.31 93 GLU A O 1
ATOM 672 N N . GLY A 1 94 ? -21.750 4.054 26.967 1.00 69.31 94 GLY A N 1
ATOM 673 C CA . GLY A 1 94 ? -21.665 2.973 27.961 1.00 69.31 94 GLY A CA 1
ATOM 674 C C . GLY A 1 94 ? -20.295 2.292 28.090 1.00 69.31 94 GLY A C 1
ATOM 675 O O . GLY A 1 94 ? -20.043 1.634 29.104 1.00 69.31 94 GLY A O 1
ATOM 676 N N . ASN A 1 95 ? -19.381 2.492 27.132 1.00 74.75 95 ASN A N 1
ATOM 677 C CA . ASN A 1 95 ? -18.027 1.923 27.187 1.00 74.75 95 ASN A CA 1
ATOM 678 C C . ASN A 1 95 ? -16.977 2.891 27.756 1.00 74.75 95 ASN A C 1
ATOM 680 O O . ASN A 1 95 ? -15.995 2.430 28.336 1.00 74.75 95 ASN A O 1
ATOM 684 N N . ALA A 1 96 ? -17.181 4.208 27.640 1.00 71.56 96 ALA A N 1
ATOM 685 C CA . ALA A 1 96 ? -16.186 5.221 28.009 1.00 71.56 96 ALA A CA 1
ATOM 686 C C . ALA A 1 96 ? -15.775 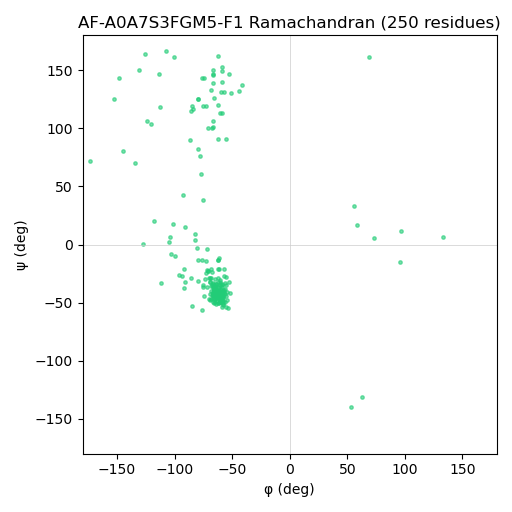5.175 29.493 1.00 71.56 96 ALA A C 1
ATOM 688 O O . ALA A 1 96 ? -14.587 5.206 29.803 1.00 71.56 96 ALA A O 1
ATOM 689 N N . GLU A 1 97 ? -16.736 5.027 30.410 1.00 73.94 97 GLU A N 1
ATOM 690 C CA . GLU A 1 97 ? -16.469 4.976 31.859 1.00 73.94 97 GLU A CA 1
ATOM 691 C C . GLU A 1 97 ? -15.789 3.672 32.305 1.00 73.94 97 GLU A C 1
ATOM 693 O O . GLU A 1 97 ? -15.144 3.622 33.350 1.00 73.94 97 GLU A O 1
ATOM 698 N N . ARG A 1 98 ? -15.926 2.603 31.512 1.00 75.44 98 ARG A N 1
ATOM 699 C CA . ARG A 1 98 ? -15.380 1.267 31.808 1.00 75.44 98 ARG A CA 1
ATOM 700 C C . ARG A 1 98 ? -14.076 0.983 31.066 1.00 75.44 98 ARG A C 1
ATOM 702 O O . ARG A 1 98 ? -13.432 -0.035 31.321 1.00 75.44 98 ARG A O 1
ATOM 709 N N . ALA A 1 99 ? -13.697 1.840 30.123 1.00 76.75 99 ALA A N 1
ATOM 710 C CA . ALA A 1 99 ? -12.563 1.607 29.253 1.00 76.75 99 ALA A CA 1
ATOM 711 C C . ALA A 1 99 ? -11.241 1.942 29.952 1.00 76.75 99 ALA A C 1
ATOM 713 O O . ALA A 1 99 ? -10.996 3.070 30.374 1.00 76.75 99 ALA A O 1
ATOM 714 N N . LEU A 1 100 ? -10.329 0.968 29.979 1.00 80.75 100 LEU A N 1
ATOM 715 C CA . LEU A 1 100 ? -8.915 1.227 30.247 1.00 80.75 100 LEU A CA 1
ATOM 716 C C . LEU A 1 100 ? -8.343 2.206 29.201 1.00 80.75 100 LEU A C 1
ATOM 718 O O . LEU A 1 100 ? -8.820 2.211 28.050 1.00 80.75 100 LEU A O 1
ATOM 722 N N . PRO A 1 101 ? -7.302 2.990 29.559 1.00 78.81 101 PRO A N 1
ATOM 723 C CA . PRO A 1 101 ? -6.668 3.921 28.633 1.00 78.81 101 PRO A CA 1
ATOM 724 C C . PRO A 1 101 ? -6.242 3.214 27.337 1.00 78.81 101 PRO A C 1
ATOM 726 O O . PRO A 1 101 ? -5.890 2.028 27.365 1.00 78.81 101 PRO A O 1
ATOM 729 N N . PRO A 1 102 ? -6.283 3.916 26.189 1.00 79.50 102 PRO A N 1
ATOM 730 C CA . PRO A 1 102 ? -5.888 3.340 24.915 1.00 79.50 102 PRO A CA 1
ATOM 731 C C . PRO A 1 102 ? -4.463 2.816 24.977 1.00 79.50 102 PRO A C 1
ATOM 733 O O . PRO A 1 102 ? -3.552 3.530 25.391 1.00 79.50 102 PRO A O 1
ATOM 736 N N . ARG A 1 103 ? -4.272 1.574 24.511 1.00 78.69 103 ARG A N 1
ATOM 737 C CA . ARG A 1 103 ? -2.937 0.966 24.394 1.00 78.69 103 ARG A CA 1
ATOM 738 C C . ARG A 1 103 ? -2.011 1.844 23.554 1.00 78.69 103 ARG A C 1
ATOM 740 O O . ARG A 1 103 ? -0.827 1.945 23.850 1.00 78.69 103 ARG A O 1
ATOM 747 N N . TRP A 1 104 ? -2.581 2.505 22.545 1.00 83.06 104 TRP A N 1
ATOM 748 C CA . TRP A 1 104 ? -1.898 3.465 21.690 1.00 83.06 104 TRP A CA 1
ATOM 749 C C . TRP A 1 104 ? -2.634 4.807 21.712 1.00 83.06 104 TRP A C 1
ATOM 751 O O . TRP A 1 104 ? -3.699 4.921 21.093 1.00 83.06 104 TRP A O 1
ATOM 761 N N . PRO A 1 105 ? -2.101 5.839 22.394 1.00 90.25 105 PRO A N 1
ATOM 762 C CA . PRO A 1 105 ? -2.652 7.183 22.280 1.00 90.25 105 PRO A CA 1
ATOM 763 C C . PRO A 1 105 ? -2.514 7.676 20.836 1.00 90.25 105 PRO A C 1
ATOM 765 O O . PRO A 1 105 ? -1.699 7.161 20.068 1.00 90.25 105 PRO A O 1
ATOM 768 N N . GLN A 1 106 ? -3.274 8.708 20.471 1.00 90.56 106 GLN A N 1
ATOM 769 C CA . GLN A 1 106 ? -3.280 9.244 19.107 1.00 90.56 106 GLN A CA 1
ATOM 770 C C . GLN A 1 106 ? -1.869 9.570 18.590 1.00 90.56 106 GLN A C 1
ATOM 772 O O . GLN A 1 106 ? -1.526 9.221 17.464 1.00 90.56 106 GLN A O 1
ATOM 777 N N . LEU A 1 107 ? -1.021 10.165 19.436 1.00 93.00 107 LEU A N 1
ATOM 778 C CA . LEU A 1 107 ? 0.373 10.446 19.092 1.00 93.00 107 LEU A CA 1
ATOM 779 C C . LEU A 1 107 ? 1.152 9.173 18.720 1.00 93.00 107 LEU A C 1
ATOM 781 O O . LEU A 1 107 ? 1.915 9.183 17.760 1.00 93.00 107 LEU A O 1
ATOM 785 N N . GLY A 1 108 ? 0.933 8.070 19.442 1.00 94.62 108 GLY A N 1
ATOM 786 C CA . GLY A 1 108 ? 1.557 6.778 19.152 1.00 94.62 108 GLY A CA 1
ATOM 787 C C . GLY A 1 108 ? 1.070 6.161 17.840 1.00 94.62 108 GLY A C 1
ATOM 788 O O . GLY A 1 108 ? 1.859 5.554 17.123 1.00 94.62 108 GLY A O 1
ATOM 789 N N . GLN A 1 109 ? -0.201 6.363 17.486 1.00 94.31 109 GLN A N 1
ATOM 790 C CA . GLN A 1 109 ? -0.754 5.905 16.205 1.00 94.31 109 GLN A CA 1
ATOM 791 C C . GLN A 1 109 ? -0.155 6.679 15.033 1.00 94.31 109 GLN A C 1
ATOM 793 O O . GLN A 1 109 ? 0.315 6.074 14.073 1.00 94.31 109 GLN A O 1
ATOM 798 N N . VAL A 1 110 ? -0.105 8.011 15.142 1.00 96.88 110 VAL A N 1
ATOM 799 C CA . VAL A 1 110 ? 0.527 8.874 14.136 1.00 96.88 110 VAL A CA 1
ATOM 800 C C . VAL A 1 110 ? 2.006 8.515 13.992 1.00 96.88 110 VAL A C 1
ATOM 802 O O . VAL A 1 110 ? 2.472 8.295 12.879 1.00 96.88 110 VAL A O 1
ATOM 805 N N . ALA A 1 111 ? 2.735 8.374 15.102 1.00 97.31 111 ALA A N 1
ATOM 806 C CA . ALA A 1 111 ? 4.138 7.970 15.077 1.00 97.31 111 ALA A CA 1
ATOM 807 C C . ALA A 1 111 ? 4.338 6.593 14.420 1.00 97.31 111 ALA A C 1
ATOM 809 O O . ALA A 1 111 ? 5.254 6.437 13.617 1.00 97.31 111 ALA A O 1
ATOM 810 N N . GLY A 1 112 ? 3.466 5.621 14.708 1.00 97.56 112 GLY A N 1
ATOM 811 C CA . GLY A 1 112 ? 3.484 4.300 14.077 1.00 97.56 112 GLY A CA 1
ATOM 812 C C . GLY A 1 112 ? 3.288 4.367 12.563 1.00 97.56 112 GLY A C 1
ATOM 813 O O . GLY A 1 112 ? 4.108 3.838 11.813 1.00 97.56 112 GLY A O 1
ATOM 814 N N . VAL A 1 113 ? 2.266 5.095 12.103 1.00 98.25 113 VAL A N 1
ATOM 815 C CA . VAL A 1 113 ? 2.010 5.290 10.668 1.00 98.25 113 VAL A CA 1
ATOM 816 C C . VAL A 1 113 ? 3.192 5.971 9.986 1.00 98.25 113 VAL A C 1
ATOM 818 O O . VAL A 1 113 ? 3.642 5.501 8.942 1.00 98.25 113 VAL A O 1
ATOM 821 N N . LEU A 1 114 ? 3.736 7.044 10.563 1.00 98.38 114 LEU A N 1
ATOM 822 C CA . LEU A 1 114 ? 4.876 7.757 9.981 1.00 98.38 114 LEU A CA 1
ATOM 823 C C . LEU A 1 114 ? 6.152 6.907 9.981 1.00 98.38 114 LEU A C 1
ATOM 825 O O . LEU A 1 114 ? 6.926 6.976 9.028 1.00 98.38 114 LEU A O 1
ATOM 829 N N . PHE A 1 115 ? 6.349 6.063 10.995 1.00 98.38 115 PHE A N 1
ATOM 830 C CA . PHE A 1 115 ? 7.445 5.100 11.035 1.00 98.38 115 PHE A CA 1
ATOM 831 C C . PHE A 1 115 ? 7.343 4.082 9.892 1.00 98.38 115 PHE A C 1
ATOM 833 O O . PHE A 1 115 ? 8.297 3.922 9.131 1.00 98.38 115 PHE A O 1
ATOM 840 N N . PHE A 1 116 ? 6.181 3.447 9.707 1.00 98.56 116 PHE A N 1
ATOM 841 C CA . PHE A 1 116 ? 5.974 2.517 8.592 1.00 98.56 116 PHE A CA 1
ATOM 842 C C . PHE A 1 116 ? 6.024 3.213 7.231 1.00 98.56 116 PHE A C 1
ATOM 844 O O . PHE A 1 116 ? 6.575 2.647 6.291 1.00 98.56 116 PHE A O 1
ATOM 851 N N . THR A 1 117 ? 5.536 4.452 7.136 1.00 98.56 117 THR A N 1
ATOM 852 C CA . THR A 1 117 ? 5.654 5.284 5.928 1.00 98.56 117 THR A CA 1
ATOM 853 C C . THR A 1 117 ? 7.122 5.500 5.579 1.00 98.56 117 THR A C 1
ATOM 855 O O . THR A 1 117 ? 7.524 5.255 4.446 1.00 98.56 117 THR A O 1
ATOM 858 N N . LEU A 1 118 ? 7.948 5.895 6.553 1.00 98.19 118 LEU A N 1
ATOM 859 C CA . LEU A 1 118 ? 9.383 6.086 6.355 1.00 98.19 118 LEU A CA 1
ATOM 860 C C . LEU A 1 118 ? 10.058 4.789 5.893 1.00 98.19 118 LEU A C 1
ATOM 862 O O . LEU A 1 118 ? 10.778 4.808 4.899 1.00 98.19 118 LEU A O 1
ATOM 866 N N . LEU A 1 119 ? 9.808 3.663 6.571 1.00 98.12 119 LEU A N 1
ATOM 867 C CA . LEU A 1 119 ? 10.382 2.373 6.180 1.00 98.12 119 LEU A CA 1
ATOM 868 C C . LEU A 1 119 ? 9.941 1.946 4.774 1.00 98.12 119 LEU A C 1
ATOM 870 O O . LEU A 1 119 ? 10.771 1.501 3.982 1.00 98.12 119 LEU A O 1
ATOM 874 N N . ALA A 1 120 ? 8.659 2.113 4.442 1.00 98.12 120 ALA A N 1
ATOM 875 C CA . ALA A 1 120 ? 8.131 1.799 3.120 1.00 98.12 120 ALA A CA 1
ATOM 876 C C . ALA A 1 120 ? 8.771 2.694 2.050 1.00 98.12 120 ALA A C 1
ATOM 878 O O . ALA A 1 120 ? 9.191 2.189 1.017 1.00 98.12 120 ALA A O 1
ATOM 879 N N . MET A 1 121 ? 8.948 3.990 2.331 1.00 96.69 121 MET A N 1
ATOM 880 C CA . MET A 1 121 ? 9.624 4.947 1.446 1.00 96.69 121 MET A CA 1
ATOM 881 C C . MET A 1 121 ? 11.109 4.647 1.226 1.00 96.69 121 MET A C 1
ATOM 883 O O . MET A 1 121 ? 11.651 4.985 0.170 1.00 96.69 121 MET A O 1
ATOM 887 N N . LEU A 1 122 ? 11.777 4.031 2.207 1.00 95.31 122 LEU A N 1
ATOM 888 C CA . LEU A 1 122 ? 13.144 3.537 2.041 1.00 95.31 122 LEU A CA 1
ATOM 889 C C . LEU A 1 122 ? 13.201 2.345 1.079 1.00 95.31 122 LEU A C 1
ATOM 891 O O . LEU A 1 122 ? 14.190 2.219 0.360 1.00 95.31 122 LEU A O 1
ATOM 895 N N . ALA A 1 123 ? 12.152 1.517 1.031 1.00 95.75 123 ALA A N 1
ATOM 896 C CA . ALA A 1 123 ? 12.022 0.453 0.040 1.00 95.75 123 ALA A CA 1
ATOM 897 C C . ALA A 1 123 ? 11.623 1.014 -1.339 1.00 95.75 123 ALA A C 1
ATOM 899 O O . ALA A 1 123 ? 12.345 0.813 -2.314 1.00 95.75 123 ALA A O 1
ATOM 900 N N . LYS A 1 124 ? 10.509 1.754 -1.416 1.00 94.38 124 LYS A N 1
ATOM 901 C CA . LYS A 1 124 ? 9.982 2.395 -2.631 1.00 94.38 124 LYS A CA 1
ATOM 902 C C . LYS A 1 124 ? 9.251 3.694 -2.321 1.00 94.38 124 LYS A C 1
ATOM 904 O O . LYS A 1 124 ? 8.489 3.783 -1.369 1.00 94.38 124 LYS A O 1
ATOM 909 N N . GLU A 1 125 ? 9.390 4.682 -3.197 1.00 92.75 125 GLU A N 1
ATOM 910 C CA . GLU A 1 125 ? 8.752 6.002 -3.106 1.00 92.75 125 GLU A CA 1
ATOM 911 C C . GLU A 1 125 ? 7.228 5.960 -2.914 1.00 92.75 125 GLU A C 1
ATOM 913 O O . GLU A 1 125 ? 6.685 6.790 -2.185 1.00 92.75 125 GLU A O 1
ATOM 918 N N . HIS A 1 126 ? 6.556 4.950 -3.470 1.00 92.00 126 HIS A N 1
ATOM 919 C CA . HIS A 1 126 ? 5.120 4.715 -3.303 1.00 92.00 126 HIS A CA 1
ATOM 920 C C . HIS A 1 126 ? 4.697 4.441 -1.844 1.00 92.00 126 HIS A C 1
ATOM 922 O O . HIS A 1 126 ? 3.518 4.551 -1.515 1.00 92.00 126 HIS A O 1
ATOM 928 N N . GLY A 1 127 ? 5.643 4.171 -0.935 1.00 96.44 127 GLY A N 1
ATOM 929 C CA . GLY A 1 127 ? 5.386 4.041 0.503 1.00 96.44 127 GLY A CA 1
ATOM 930 C C . GLY A 1 127 ? 4.731 5.276 1.137 1.00 96.44 127 GLY A C 1
ATOM 931 O O . GLY A 1 127 ? 4.061 5.164 2.162 1.00 96.44 127 GLY A O 1
ATOM 932 N N . VAL A 1 128 ? 4.852 6.444 0.494 1.00 97.06 128 VAL A N 1
ATOM 933 C CA . VAL A 1 128 ? 4.224 7.708 0.917 1.00 97.06 128 VAL A CA 1
ATOM 934 C C . VAL A 1 128 ? 2.688 7.661 0.931 1.00 97.06 128 VAL A C 1
ATOM 936 O O . VAL A 1 128 ? 2.054 8.543 1.500 1.00 97.06 128 VAL A O 1
ATOM 939 N N . VAL A 1 129 ? 2.070 6.642 0.324 1.00 97.81 129 VAL A N 1
ATOM 940 C CA . VAL A 1 129 ? 0.607 6.494 0.249 1.00 97.81 129 VAL A CA 1
ATOM 941 C C . VAL A 1 129 ? -0.021 6.141 1.605 1.00 97.81 129 VAL A C 1
ATOM 943 O O . VAL A 1 129 ? -1.196 6.437 1.820 1.00 97.81 129 VAL A O 1
ATOM 946 N N . LEU A 1 130 ? 0.731 5.562 2.551 1.00 98.50 130 LEU A N 1
ATOM 947 C CA . LEU A 1 130 ? 0.165 5.060 3.811 1.00 98.50 130 LEU A CA 1
ATOM 948 C C . LEU A 1 130 ? -0.642 6.096 4.616 1.00 98.50 130 LEU A C 1
ATOM 950 O O . LEU A 1 130 ? -1.760 5.775 5.020 1.00 98.50 130 LEU A O 1
ATOM 954 N N . PRO A 1 131 ? -0.159 7.332 4.854 1.00 98.38 131 PRO A N 1
ATOM 955 C CA . PRO A 1 131 ? -0.920 8.306 5.631 1.00 98.38 131 PRO A CA 1
ATOM 956 C C . PRO A 1 131 ? -2.228 8.705 4.940 1.00 98.38 131 PRO A C 1
ATOM 958 O O . PRO A 1 131 ? -3.235 8.909 5.615 1.00 98.38 131 PRO A O 1
ATOM 961 N N . ALA A 1 132 ? -2.233 8.760 3.603 1.00 97.75 132 ALA A N 1
ATOM 962 C CA . ALA A 1 132 ? -3.440 9.010 2.822 1.00 97.75 132 ALA A CA 1
ATOM 963 C C . ALA A 1 132 ? -4.423 7.833 2.913 1.00 97.75 132 ALA A C 1
ATOM 965 O O . ALA A 1 132 ? -5.620 8.056 3.078 1.00 97.75 132 ALA A O 1
ATOM 966 N N . LEU A 1 133 ? -3.928 6.590 2.888 1.00 97.25 133 LEU A N 1
ATOM 967 C CA . LEU A 1 133 ? -4.750 5.394 3.088 1.00 97.25 133 LEU A CA 1
ATOM 968 C C . LEU A 1 133 ? -5.408 5.383 4.479 1.00 97.25 133 LEU A C 1
ATOM 970 O O . LEU A 1 133 ? -6.606 5.138 4.590 1.00 97.25 133 LEU A O 1
ATOM 974 N N . CYS A 1 134 ? -4.661 5.712 5.536 1.00 97.25 134 CYS A N 1
ATOM 975 C CA . CYS A 1 134 ? -5.204 5.824 6.894 1.00 97.25 134 CYS A CA 1
ATOM 976 C C . CYS A 1 134 ? -6.218 6.978 7.027 1.00 97.25 134 CYS A C 1
ATOM 978 O O . CYS A 1 134 ? -7.247 6.822 7.680 1.00 97.25 134 CYS A O 1
ATOM 980 N N . ALA A 1 135 ? -5.982 8.119 6.370 1.00 95.75 135 ALA A N 1
ATOM 981 C CA . ALA A 1 135 ? -6.943 9.225 6.326 1.00 95.75 135 ALA A CA 1
ATOM 982 C C . ALA A 1 135 ? -8.228 8.870 5.550 1.00 95.75 135 ALA A C 1
ATOM 984 O O . ALA A 1 135 ? -9.321 9.295 5.933 1.00 95.75 135 ALA A O 1
ATOM 985 N N . ALA A 1 136 ? -8.110 8.075 4.482 1.00 94.56 136 ALA A N 1
ATOM 986 C CA . ALA A 1 136 ? -9.250 7.540 3.742 1.00 94.56 136 ALA A CA 1
ATOM 987 C C . ALA A 1 136 ? -10.034 6.512 4.570 1.00 94.56 136 ALA A C 1
ATOM 989 O O . ALA A 1 136 ? -11.259 6.490 4.510 1.00 94.56 136 ALA A O 1
ATOM 990 N N . TRP A 1 137 ? -9.350 5.705 5.385 1.00 93.31 137 TRP A N 1
ATOM 991 C CA . TRP A 1 137 ? -9.992 4.795 6.335 1.00 93.31 137 TRP A CA 1
ATOM 992 C C . TRP A 1 137 ? -10.805 5.531 7.396 1.00 93.31 137 TRP A C 1
ATOM 994 O O . TRP A 1 137 ? -11.944 5.157 7.670 1.00 93.31 137 TRP A O 1
ATOM 1004 N N . GLU A 1 138 ? -10.253 6.616 7.943 1.00 91.50 138 GLU A N 1
ATOM 1005 C CA . GLU A 1 138 ? -11.018 7.528 8.790 1.00 91.50 138 GLU A CA 1
ATOM 1006 C C . GLU A 1 138 ? -12.255 8.023 8.038 1.00 91.50 138 GLU A C 1
ATOM 1008 O O . GLU A 1 138 ? -13.367 7.822 8.512 1.00 91.50 138 GLU A O 1
ATOM 1013 N N . LEU A 1 139 ? -12.089 8.578 6.829 1.00 89.62 139 LEU A N 1
ATOM 1014 C CA . LEU A 1 139 ? -13.206 9.090 6.025 1.00 89.62 139 LEU A CA 1
ATOM 1015 C C . LEU A 1 139 ? -14.296 8.032 5.782 1.00 89.62 139 LEU A C 1
ATOM 1017 O O . LEU A 1 139 ? -15.474 8.331 5.943 1.00 89.62 139 LEU A O 1
ATOM 1021 N N . TYR A 1 140 ? -13.917 6.799 5.441 1.00 87.75 140 TYR A N 1
ATOM 1022 C CA . TYR A 1 140 ? -14.847 5.680 5.270 1.00 87.75 140 TYR A CA 1
ATOM 1023 C C . TYR A 1 140 ? -15.690 5.441 6.529 1.00 87.75 140 TYR A C 1
ATOM 1025 O O . TYR A 1 140 ? -16.907 5.275 6.443 1.00 87.75 140 TYR A O 1
ATOM 1033 N N . ARG A 1 141 ? -15.062 5.497 7.707 1.00 82.50 141 ARG A N 1
ATOM 1034 C CA . ARG A 1 141 ? -15.751 5.351 8.993 1.00 82.50 141 ARG A CA 1
ATOM 1035 C C . ARG A 1 141 ? -16.648 6.539 9.343 1.00 82.50 141 ARG A C 1
ATOM 1037 O O . ARG A 1 141 ? -17.644 6.326 10.023 1.00 82.50 141 ARG A O 1
ATOM 1044 N N . PHE A 1 142 ? -16.327 7.747 8.871 1.00 74.75 142 PHE A N 1
ATOM 1045 C CA . PHE A 1 142 ? -17.175 8.939 9.035 1.00 74.75 142 PHE A CA 1
ATOM 1046 C C . PHE A 1 142 ? -18.392 8.949 8.103 1.00 74.75 142 PHE A C 1
ATOM 1048 O O . PHE A 1 142 ? -19.456 9.403 8.496 1.00 74.75 142 PHE A O 1
ATOM 1055 N N . VAL A 1 143 ? -18.265 8.456 6.865 1.00 72.00 143 VAL A N 1
ATOM 1056 C CA . VAL A 1 143 ? -19.373 8.455 5.883 1.00 72.00 143 VAL A CA 1
ATOM 1057 C C . VAL A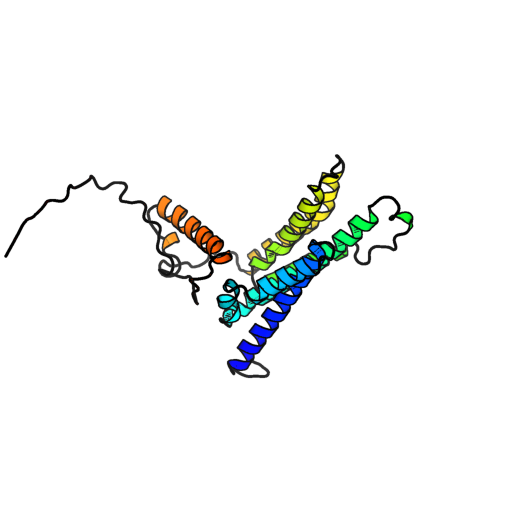 1 143 ? -20.410 7.354 6.175 1.00 72.00 143 VAL A C 1
ATOM 1059 O O . VAL A 1 143 ? -21.523 7.384 5.646 1.00 72.00 143 VAL A O 1
ATOM 1062 N N . ALA A 1 144 ? -20.094 6.396 7.051 1.00 64.81 144 ALA A N 1
ATOM 1063 C CA . ALA A 1 144 ? -21.076 5.454 7.587 1.00 64.81 144 ALA A CA 1
ATOM 1064 C C . ALA A 1 144 ? -22.214 6.209 8.327 1.00 64.81 144 ALA A C 1
ATOM 1066 O O . ALA A 1 144 ? -21.970 7.271 8.888 1.00 64.81 144 ALA A O 1
ATOM 1067 N N . PRO A 1 145 ? -23.466 5.701 8.351 1.00 53.03 145 PRO A N 1
ATOM 1068 C CA . PRO A 1 145 ? -24.698 6.496 8.527 1.00 53.03 145 PRO A CA 1
ATOM 1069 C C . PRO A 1 145 ? -24.988 6.998 9.960 1.00 53.03 145 PRO A C 1
ATOM 1071 O O . PRO A 1 145 ? -26.133 7.002 10.405 1.00 53.03 145 PRO A O 1
ATOM 1074 N N . ARG A 1 146 ? -23.968 7.416 10.709 1.00 54.56 146 ARG A N 1
ATOM 1075 C CA . ARG A 1 146 ? -24.073 7.931 12.082 1.00 54.56 146 ARG A CA 1
ATOM 1076 C C . ARG A 1 146 ? -23.605 9.386 12.225 1.00 54.56 146 ARG A C 1
ATOM 1078 O O . ARG A 1 146 ? -23.317 9.788 13.342 1.00 54.56 146 ARG A O 1
ATOM 1085 N N . ALA A 1 147 ? -23.552 10.147 11.128 1.00 54.19 147 ALA A N 1
ATOM 1086 C CA . ALA A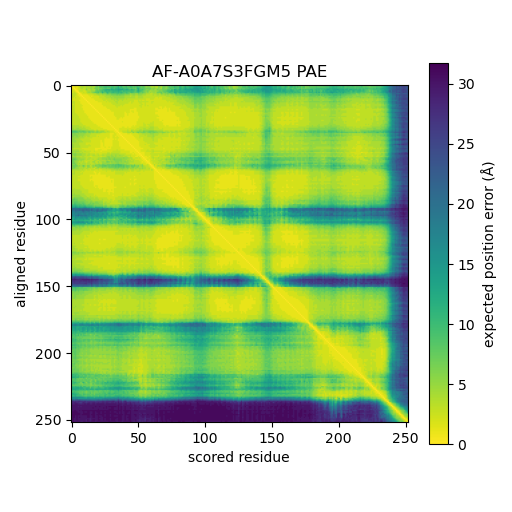 1 147 ? -22.813 11.402 11.104 1.00 54.19 147 ALA A CA 1
ATOM 1087 C C . ALA A 1 147 ? -23.558 12.642 11.651 1.00 54.19 147 ALA A C 1
ATOM 1089 O O . ALA A 1 147 ? -24.534 13.078 11.037 1.00 54.19 147 ALA A O 1
ATOM 1090 N N . ASP A 1 148 ? -23.076 13.250 12.747 1.00 56.28 148 ASP A N 1
ATOM 1091 C CA . ASP A 1 148 ? -23.543 14.549 13.289 1.00 56.28 148 ASP A CA 1
ATOM 1092 C C . ASP A 1 148 ? -22.522 15.701 13.062 1.00 56.28 148 ASP A C 1
ATOM 1094 O O . ASP A 1 148 ? -21.358 15.492 12.716 1.00 56.28 148 ASP A O 1
ATOM 1098 N N . GLN A 1 149 ? -22.931 16.962 13.255 1.00 55.41 149 GLN A N 1
ATOM 1099 C CA . GLN A 1 149 ? -22.189 18.188 12.895 1.00 55.41 149 GLN A CA 1
ATOM 1100 C C . GLN A 1 149 ? -20.816 18.370 13.594 1.00 55.41 149 GLN A C 1
ATOM 1102 O O . GLN A 1 149 ? -20.016 19.206 13.170 1.00 55.41 149 GLN A O 1
ATOM 1107 N N . GLY A 1 150 ? -20.496 17.578 14.625 1.00 60.97 150 GLY A N 1
ATOM 1108 C CA . GLY A 1 150 ? -19.192 17.565 15.312 1.00 60.97 150 GLY A CA 1
ATOM 1109 C C . GLY A 1 150 ? -18.084 16.760 14.609 1.00 60.97 150 GLY A C 1
ATOM 1110 O O . GLY A 1 150 ? -16.940 16.730 15.074 1.00 60.97 150 GLY A O 1
ATOM 1111 N N . GLU A 1 151 ? -18.391 16.105 13.490 1.00 75.25 151 GLU A N 1
ATOM 1112 C CA . GLU A 1 151 ? -17.539 15.050 12.937 1.00 75.25 151 GLU A CA 1
ATOM 1113 C C . GLU A 1 151 ? -16.407 15.511 12.029 1.00 75.25 151 GLU A C 1
ATOM 1115 O O . GLU A 1 151 ? -15.341 14.893 12.029 1.00 75.25 151 GLU A O 1
ATOM 1120 N N . LEU A 1 152 ? -16.555 16.642 11.335 1.00 81.56 152 LEU A N 1
ATOM 1121 C CA . LEU A 1 152 ? -15.463 17.178 10.517 1.00 81.56 152 LEU A CA 1
ATOM 1122 C C . LEU A 1 152 ? -14.242 17.530 11.379 1.00 81.56 152 LEU A C 1
ATOM 1124 O O . LEU A 1 152 ? -13.108 17.231 11.008 1.00 81.56 152 LEU A O 1
ATOM 1128 N N . ALA A 1 153 ? -14.458 18.130 12.552 1.00 85.06 153 ALA A N 1
ATOM 1129 C CA . ALA A 1 153 ? -13.379 18.458 13.481 1.00 85.06 153 ALA A CA 1
ATOM 1130 C C . ALA A 1 153 ? -12.699 17.193 14.035 1.00 85.06 153 ALA A C 1
ATOM 1132 O O . ALA A 1 153 ? -11.479 17.172 14.215 1.00 85.06 153 ALA A O 1
ATOM 1133 N N . ALA A 1 154 ? -13.468 16.125 14.272 1.00 84.44 154 ALA A N 1
ATOM 1134 C CA . ALA A 1 154 ? -12.932 14.834 14.690 1.00 84.44 154 ALA A CA 1
ATOM 1135 C C . ALA A 1 154 ? -12.097 14.176 13.578 1.00 84.44 154 ALA A C 1
ATOM 1137 O O . ALA A 1 154 ? -10.992 13.707 13.865 1.00 84.44 154 ALA A O 1
ATOM 1138 N N . TRP A 1 155 ? -12.568 14.206 12.325 1.00 88.19 155 TRP A N 1
ATOM 1139 C CA . TRP A 1 155 ? -11.798 13.728 11.174 1.00 88.19 155 TRP A CA 1
ATOM 1140 C C . TRP A 1 155 ? -10.514 14.532 11.001 1.00 88.19 155 TRP A C 1
ATOM 1142 O O . TRP A 1 155 ? -9.434 13.949 10.970 1.00 88.19 155 TRP A O 1
ATOM 1152 N N . LEU A 1 156 ? -10.596 15.867 10.990 1.00 90.75 156 LEU A N 1
ATOM 1153 C CA . LEU A 1 156 ? -9.428 16.746 10.862 1.00 90.75 156 LEU A CA 1
ATOM 1154 C C . LEU A 1 156 ? -8.403 16.498 11.972 1.00 90.75 156 LEU A C 1
ATOM 1156 O O . LEU A 1 156 ? -7.203 16.457 11.702 1.00 90.75 156 LEU A O 1
ATOM 1160 N N . ARG A 1 157 ? -8.856 16.277 13.211 1.00 91.19 157 ARG A N 1
ATOM 1161 C CA . ARG A 1 157 ? -7.970 15.961 14.335 1.00 91.19 157 ARG A CA 1
ATOM 1162 C C . ARG A 1 157 ? -7.218 14.648 14.122 1.00 91.19 157 ARG A C 1
ATOM 1164 O O . ARG A 1 157 ? -6.067 14.575 14.540 1.00 91.19 157 ARG A O 1
ATOM 1171 N N . ARG A 1 158 ? -7.832 13.631 13.505 1.00 91.25 158 ARG A N 1
ATOM 1172 C CA . ARG A 1 158 ? -7.222 12.307 13.257 1.00 91.25 158 ARG A CA 1
ATOM 1173 C C . ARG A 1 158 ? -6.384 12.277 11.979 1.00 91.25 158 ARG A C 1
ATOM 1175 O O . ARG A 1 158 ? -5.207 11.931 12.031 1.00 91.25 158 ARG A O 1
ATOM 1182 N N . ALA A 1 159 ? -6.969 12.690 10.859 1.00 94.50 159 ALA A N 1
ATOM 1183 C CA . ALA A 1 159 ? -6.356 12.668 9.536 1.00 94.50 159 ALA A CA 1
ATOM 1184 C C . ALA A 1 159 ? -5.312 13.777 9.341 1.00 94.50 159 ALA A C 1
ATOM 1186 O O . ALA A 1 159 ? -4.293 13.550 8.692 1.00 94.50 159 ALA A O 1
ATOM 1187 N N . GLY A 1 160 ? -5.518 14.962 9.924 1.00 95.94 160 GLY A N 1
ATOM 1188 C CA . GLY A 1 160 ? -4.632 16.118 9.758 1.00 95.94 160 GLY A CA 1
ATOM 1189 C C . GLY A 1 160 ? -3.166 15.819 10.094 1.00 95.94 160 GLY A C 1
ATOM 1190 O O . GLY A 1 160 ? -2.311 16.002 9.228 1.00 95.94 160 GLY A O 1
ATOM 1191 N N . PRO A 1 161 ? -2.843 15.300 11.295 1.00 97.44 161 PRO A N 1
ATOM 1192 C CA . PRO A 1 161 ? -1.471 14.936 11.653 1.00 97.44 161 PRO A CA 1
ATOM 1193 C C . PRO A 1 161 ? -0.844 13.885 10.726 1.00 97.44 161 PRO A C 1
ATOM 1195 O O . PRO A 1 161 ? 0.351 13.965 10.441 1.00 97.44 161 PRO A O 1
ATOM 1198 N N . LEU A 1 162 ? -1.636 12.926 10.231 1.00 97.69 162 LEU A N 1
ATOM 1199 C CA . LEU A 1 162 ? -1.172 11.910 9.281 1.00 97.69 162 LEU A CA 1
ATOM 1200 C C . LEU A 1 162 ? -0.793 12.546 7.944 1.00 97.69 162 LEU A C 1
ATOM 1202 O O . LEU A 1 162 ? 0.305 12.318 7.446 1.00 97.69 162 LEU A O 1
ATOM 1206 N N . LEU A 1 163 ? -1.679 13.373 7.385 1.00 98.00 163 LEU A N 1
ATOM 1207 C CA . LEU A 1 163 ? -1.466 14.030 6.096 1.00 98.00 163 LEU A CA 1
ATOM 1208 C C . LEU A 1 163 ? -0.315 15.038 6.159 1.00 98.00 163 LEU A C 1
ATOM 1210 O O . LEU A 1 163 ? 0.526 15.056 5.265 1.00 98.00 163 LEU A O 1
ATOM 1214 N N . VAL A 1 164 ? -0.228 15.825 7.236 1.00 98.31 164 VAL A N 1
ATOM 1215 C CA . VAL A 1 164 ? 0.888 16.756 7.456 1.00 98.31 164 VAL A CA 1
ATOM 1216 C C . VAL A 1 164 ? 2.201 15.988 7.602 1.00 98.31 164 VAL A C 1
ATOM 1218 O O . VAL A 1 164 ? 3.166 16.303 6.911 1.00 98.31 164 VAL A O 1
ATOM 1221 N N . GLY A 1 165 ? 2.248 14.949 8.441 1.00 98.06 165 GLY A N 1
ATOM 1222 C CA . GLY A 1 165 ? 3.449 14.128 8.602 1.00 98.06 165 GLY A CA 1
ATOM 1223 C C . GLY A 1 165 ? 3.861 13.415 7.309 1.00 98.06 165 GLY A C 1
ATOM 1224 O O . GLY A 1 165 ? 5.042 13.395 6.966 1.00 98.06 165 GLY A O 1
ATOM 1225 N N . GLY A 1 166 ? 2.894 12.897 6.550 1.00 97.88 166 GLY A N 1
ATOM 1226 C CA . GLY A 1 166 ? 3.113 12.293 5.237 1.00 97.88 166 GLY A CA 1
ATOM 1227 C C . GLY A 1 166 ? 3.667 13.287 4.218 1.00 97.88 166 GLY A C 1
ATOM 1228 O O . GLY A 1 166 ? 4.645 12.984 3.539 1.00 97.88 166 GLY A O 1
ATOM 1229 N N . ALA A 1 167 ? 3.112 14.500 4.164 1.00 98.06 167 ALA A N 1
ATOM 1230 C CA . ALA A 1 167 ? 3.616 15.572 3.310 1.00 98.06 167 ALA A CA 1
ATOM 1231 C C . ALA A 1 167 ? 5.047 15.982 3.692 1.00 98.06 167 ALA A C 1
ATOM 1233 O O . ALA A 1 167 ? 5.892 16.151 2.816 1.00 98.06 167 ALA A O 1
ATOM 1234 N N . LEU A 1 168 ? 5.358 16.077 4.989 1.00 98.00 168 LEU A N 1
ATOM 1235 C CA . LEU A 1 168 ? 6.716 16.364 5.458 1.00 98.00 168 LEU A CA 1
ATOM 1236 C C . LEU A 1 168 ? 7.707 15.258 5.066 1.00 98.00 168 LEU A C 1
ATOM 1238 O O . LEU A 1 168 ? 8.811 15.569 4.618 1.00 98.00 168 LEU A O 1
ATOM 1242 N N . LEU A 1 169 ? 7.321 13.981 5.169 1.00 97.50 169 LEU A N 1
ATOM 1243 C CA . LEU A 1 169 ? 8.141 12.860 4.694 1.00 97.50 169 LEU A CA 1
ATOM 1244 C C . LEU A 1 169 ? 8.322 12.884 3.171 1.00 97.50 169 LEU A C 1
ATOM 1246 O O . LEU A 1 169 ? 9.429 12.642 2.687 1.00 97.50 169 LEU A O 1
ATOM 1250 N N . ALA A 1 170 ? 7.275 13.226 2.416 1.00 95.38 170 ALA A N 1
ATOM 1251 C CA . ALA A 1 170 ? 7.344 13.391 0.966 1.00 95.38 170 ALA A CA 1
ATOM 1252 C C . ALA A 1 170 ? 8.340 14.494 0.578 1.00 95.38 170 ALA A C 1
ATOM 1254 O O . ALA A 1 170 ? 9.234 14.267 -0.237 1.00 95.38 170 ALA A O 1
ATOM 1255 N N . LEU A 1 171 ? 8.244 15.664 1.216 1.00 95.06 171 LEU A N 1
ATOM 1256 C CA . LEU A 1 171 ? 9.160 16.786 1.005 1.00 95.06 171 LEU A CA 1
ATOM 1257 C C . LEU A 1 171 ? 10.596 16.424 1.392 1.00 95.06 171 LEU A C 1
ATOM 1259 O O . LEU A 1 171 ? 11.527 16.704 0.638 1.00 95.06 171 LEU A O 1
ATOM 1263 N N . TRP A 1 172 ? 10.782 15.747 2.529 1.00 94.50 172 TRP A N 1
ATOM 1264 C CA . TRP A 1 172 ? 12.087 15.230 2.937 1.00 94.50 172 TRP A CA 1
ATOM 1265 C C . TRP A 1 172 ? 12.669 14.283 1.882 1.00 94.50 172 TRP A C 1
ATOM 1267 O O . TRP A 1 172 ? 13.845 14.396 1.535 1.00 94.50 172 TRP A O 1
ATOM 1277 N N . ARG A 1 173 ? 11.854 13.385 1.320 1.00 92.56 173 ARG A N 1
ATOM 1278 C CA . ARG A 1 173 ? 12.289 12.444 0.282 1.00 92.56 173 ARG A CA 1
ATOM 1279 C C . ARG A 1 173 ? 12.680 13.154 -1.006 1.00 92.56 173 ARG A C 1
ATOM 1281 O O . ARG A 1 173 ? 13.729 12.837 -1.558 1.00 92.56 173 ARG A O 1
ATOM 1288 N N . VAL A 1 174 ? 11.895 14.135 -1.450 1.00 91.62 174 VAL A N 1
ATOM 1289 C CA . VAL A 1 174 ? 12.230 14.970 -2.616 1.00 91.62 174 VAL A CA 1
ATOM 1290 C C . VAL A 1 174 ? 13.558 15.696 -2.392 1.00 91.62 174 VAL A C 1
ATOM 1292 O O . VAL A 1 174 ? 14.431 15.649 -3.259 1.00 91.62 174 VAL A O 1
ATOM 1295 N N . ALA A 1 175 ? 13.754 16.286 -1.208 1.00 92.00 175 ALA A N 1
ATOM 1296 C CA . ALA A 1 175 ? 14.998 16.964 -0.851 1.00 92.00 175 ALA A CA 1
ATOM 1297 C C . ALA A 1 175 ? 16.208 16.011 -0.850 1.00 92.00 175 ALA A C 1
ATOM 1299 O O . ALA A 1 175 ? 17.293 16.392 -1.285 1.00 92.00 175 ALA A O 1
ATOM 1300 N N . ARG A 1 176 ? 16.037 14.758 -0.404 1.00 91.06 176 ARG A N 1
ATOM 1301 C CA . ARG A 1 176 ? 17.105 13.741 -0.408 1.00 91.06 176 ARG A CA 1
ATOM 1302 C C . ARG A 1 176 ? 17.421 13.189 -1.792 1.00 91.06 176 ARG A C 1
ATOM 1304 O O . ARG A 1 176 ? 18.570 12.840 -2.038 1.00 91.06 176 ARG A O 1
ATOM 1311 N N . ASN A 1 177 ? 16.441 13.161 -2.686 1.00 88.19 177 ASN A N 1
ATOM 1312 C CA . ASN A 1 177 ? 16.618 12.710 -4.065 1.00 88.19 177 ASN A CA 1
ATOM 1313 C C . ASN A 1 177 ? 17.189 13.808 -4.985 1.00 88.19 177 ASN A C 1
ATOM 1315 O O . ASN A 1 177 ? 17.298 13.598 -6.188 1.00 88.19 177 ASN A O 1
ATOM 1319 N N . GLY A 1 178 ? 17.536 14.985 -4.448 1.00 85.00 178 GLY A N 1
ATOM 1320 C CA . GLY A 1 178 ? 18.139 16.082 -5.212 1.00 85.00 178 GLY A CA 1
ATOM 1321 C C . GLY A 1 178 ? 17.178 16.811 -6.155 1.00 85.00 178 GLY A C 1
ATOM 1322 O O . GLY A 1 178 ? 17.620 17.679 -6.901 1.00 85.00 178 GLY A O 1
ATOM 1323 N N . GLY A 1 179 ? 15.880 16.482 -6.130 1.00 76.81 179 GLY A N 1
ATOM 1324 C CA . GLY A 1 179 ? 14.841 17.149 -6.924 1.00 76.81 179 GLY A CA 1
ATOM 1325 C C . GLY A 1 179 ? 15.054 17.117 -8.442 1.00 76.81 179 GLY A C 1
ATOM 1326 O O . GLY A 1 179 ? 14.453 17.923 -9.151 1.00 76.81 179 GLY A O 1
ATOM 1327 N N . THR A 1 180 ? 15.916 16.236 -8.955 1.00 78.44 180 THR A N 1
ATOM 1328 C CA . THR A 1 180 ? 16.200 16.157 -10.388 1.00 78.44 180 THR A CA 1
ATOM 1329 C C . THR A 1 180 ? 15.043 15.498 -11.129 1.00 78.44 180 THR A C 1
ATOM 1331 O O . THR A 1 180 ? 14.396 14.574 -10.633 1.00 78.44 180 THR A O 1
ATOM 1334 N N . GLN A 1 181 ? 14.762 15.986 -12.336 1.00 77.50 181 GLN A N 1
ATOM 1335 C CA . GLN A 1 181 ? 13.795 15.332 -13.211 1.00 77.50 181 GLN A CA 1
ATOM 1336 C C . GLN A 1 181 ? 14.329 13.959 -13.648 1.00 77.50 181 GLN A C 1
ATOM 1338 O O . GLN A 1 181 ? 15.545 13.805 -13.817 1.00 77.50 181 GLN A O 1
ATOM 1343 N N . PRO A 1 182 ? 13.450 12.960 -13.847 1.00 77.38 182 PRO A N 1
ATOM 1344 C CA . PRO A 1 182 ? 13.869 11.683 -14.403 1.00 77.38 182 PRO A CA 1
ATOM 1345 C C . PRO A 1 182 ? 14.469 11.905 -15.795 1.00 77.38 182 PRO A C 1
ATOM 1347 O O . PRO A 1 182 ? 13.880 12.587 -16.634 1.00 77.38 182 PRO A O 1
ATOM 1350 N N . ASN A 1 183 ? 15.644 11.323 -16.043 1.00 82.75 183 ASN A N 1
ATOM 1351 C CA . ASN A 1 183 ? 16.300 11.375 -17.349 1.00 82.75 183 ASN A CA 1
ATOM 1352 C C . ASN A 1 183 ? 15.628 10.377 -18.303 1.00 82.75 183 ASN A C 1
ATOM 1354 O O . ASN A 1 183 ? 16.128 9.273 -18.517 1.00 82.75 183 ASN A O 1
ATOM 1358 N N . LEU A 1 184 ? 14.444 10.741 -18.796 1.00 82.94 184 LEU A N 1
ATOM 1359 C CA . LEU A 1 184 ? 13.677 9.928 -19.732 1.00 82.94 184 LEU A CA 1
ATOM 1360 C C . LEU A 1 184 ? 14.279 10.026 -21.131 1.00 82.94 184 LEU A C 1
ATOM 1362 O O . LEU A 1 184 ? 14.695 11.094 -21.576 1.00 82.94 184 LEU A O 1
ATOM 1366 N N . ASN A 1 185 ? 14.256 8.913 -21.852 1.00 87.38 185 ASN A N 1
ATOM 1367 C CA . ASN A 1 185 ? 14.553 8.887 -23.277 1.00 87.38 185 ASN A CA 1
ATOM 1368 C C . ASN A 1 185 ? 13.407 8.227 -24.057 1.00 87.38 185 ASN A C 1
ATOM 1370 O O . ASN A 1 185 ? 12.551 7.542 -23.489 1.00 87.38 185 ASN A O 1
ATOM 1374 N N . VAL A 1 186 ? 13.406 8.431 -25.375 1.00 87.88 186 VAL A N 1
ATOM 1375 C CA . VAL A 1 186 ? 12.365 7.921 -26.283 1.00 87.88 186 VAL A CA 1
ATOM 1376 C C . VAL A 1 186 ? 12.246 6.395 -26.220 1.00 87.88 186 VAL A C 1
ATOM 1378 O O . VAL A 1 186 ? 11.143 5.865 -26.315 1.00 87.88 186 VAL A O 1
ATOM 1381 N N . LEU A 1 187 ? 13.361 5.687 -26.008 1.00 85.69 187 LEU A N 1
ATOM 1382 C CA . LEU A 1 187 ? 13.380 4.225 -25.914 1.00 85.69 187 LEU A CA 1
ATOM 1383 C C . LEU A 1 187 ? 12.731 3.700 -24.632 1.00 85.69 187 LEU A C 1
ATOM 1385 O O . LEU A 1 187 ? 12.321 2.550 -24.614 1.00 85.69 187 LEU A O 1
ATOM 1389 N N . GLN A 1 188 ? 12.644 4.505 -23.573 1.00 86.56 188 GLN A N 1
ATOM 1390 C CA . GLN A 1 188 ? 12.016 4.118 -22.309 1.00 86.56 188 GLN A CA 1
ATOM 1391 C C . GLN A 1 188 ? 10.541 4.499 -22.260 1.00 86.56 188 GLN A C 1
ATOM 1393 O O . GLN A 1 188 ? 9.737 3.752 -21.709 1.00 86.56 188 GLN A O 1
ATOM 1398 N N . ASN A 1 189 ? 10.183 5.654 -22.819 1.00 88.94 189 ASN A N 1
ATOM 1399 C CA . ASN A 1 189 ? 8.818 6.163 -22.778 1.00 88.94 189 ASN A CA 1
ATOM 1400 C C . ASN A 1 189 ? 8.482 6.913 -24.078 1.00 88.94 189 ASN A C 1
ATOM 1402 O O . ASN A 1 189 ? 8.514 8.146 -24.097 1.00 88.94 189 ASN A O 1
ATOM 1406 N N . PRO A 1 190 ? 8.143 6.201 -25.168 1.00 89.56 190 PRO A N 1
ATOM 1407 C CA . PRO A 1 190 ? 7.834 6.829 -26.452 1.00 89.56 190 PRO A CA 1
ATOM 1408 C C . PRO A 1 190 ? 6.610 7.753 -26.372 1.00 89.56 190 PRO A C 1
ATOM 1410 O O . PRO A 1 190 ? 6.562 8.766 -27.068 1.00 89.56 190 PRO A O 1
ATOM 1413 N N . ALA A 1 191 ? 5.658 7.469 -25.473 1.00 88.88 191 ALA A N 1
ATOM 1414 C CA . ALA A 1 191 ? 4.474 8.302 -25.263 1.00 88.88 191 ALA A CA 1
ATOM 1415 C C . ALA A 1 191 ? 4.836 9.712 -24.777 1.00 88.88 191 ALA A C 1
ATOM 1417 O O . ALA A 1 191 ? 4.162 10.673 -25.134 1.00 88.88 191 ALA A O 1
ATOM 1418 N N . CYS A 1 192 ? 5.920 9.865 -24.013 1.00 87.81 192 CYS A N 1
ATOM 1419 C CA . CYS A 1 192 ? 6.371 11.171 -23.534 1.00 87.81 192 CYS A CA 1
ATOM 1420 C C . CYS A 1 192 ? 6.904 12.081 -24.642 1.00 87.81 192 CYS A C 1
ATOM 1422 O O . CYS A 1 192 ? 6.795 13.301 -24.527 1.00 87.81 192 CYS A O 1
ATOM 1424 N N . PHE A 1 193 ? 7.458 11.499 -25.706 1.00 90.38 193 PHE A N 1
ATOM 1425 C CA . PHE A 1 193 ? 8.149 12.236 -26.766 1.00 90.38 193 PHE A CA 1
ATOM 1426 C C . PHE A 1 193 ? 7.340 12.353 -28.062 1.00 90.38 193 PHE A C 1
ATOM 1428 O O . PHE A 1 193 ? 7.827 12.939 -29.024 1.00 90.38 193 PHE A O 1
ATOM 1435 N N . HIS A 1 194 ? 6.111 11.829 -28.105 1.00 91.25 194 HIS A N 1
ATOM 1436 C CA . HIS A 1 194 ? 5.247 11.965 -29.275 1.00 91.25 194 HIS A CA 1
ATOM 1437 C C . HIS A 1 194 ? 4.835 13.432 -29.498 1.00 91.25 194 HIS A C 1
ATOM 1439 O O . HIS A 1 194 ? 4.497 14.134 -28.543 1.00 91.25 194 HIS A O 1
ATOM 1445 N N . GLU A 1 195 ? 4.817 13.895 -30.751 1.00 91.62 195 GLU A N 1
ATOM 1446 C CA . GLU A 1 195 ? 4.556 15.303 -31.100 1.00 91.62 195 GLU A CA 1
ATOM 1447 C C . GLU A 1 195 ? 3.116 15.738 -30.762 1.00 91.62 195 GLU A C 1
ATOM 1449 O O . GLU A 1 195 ? 2.899 16.789 -30.151 1.00 91.62 195 GLU A O 1
ATOM 1454 N N . ASP A 1 196 ? 2.128 14.892 -31.070 1.00 92.75 196 ASP A N 1
ATOM 1455 C CA . ASP A 1 196 ? 0.709 15.156 -30.794 1.00 92.75 196 ASP A CA 1
ATOM 1456 C C . ASP A 1 196 ? 0.359 14.987 -29.303 1.00 92.75 196 ASP A C 1
ATOM 1458 O O . ASP A 1 196 ? 0.464 13.895 -28.739 1.00 92.75 196 ASP A O 1
ATOM 1462 N N . ALA A 1 197 ? -0.118 16.068 -28.675 1.00 92.50 197 ALA A N 1
ATOM 1463 C CA . ALA A 1 197 ? -0.551 16.102 -27.279 1.00 92.50 197 ALA A CA 1
ATOM 1464 C C . ALA A 1 197 ? -1.716 15.155 -26.962 1.00 92.50 197 ALA A C 1
ATOM 1466 O O . ALA A 1 197 ? -1.770 14.612 -25.856 1.00 92.50 197 ALA A O 1
ATOM 1467 N N . LEU A 1 198 ? -2.631 14.947 -27.912 1.00 93.19 198 LEU A N 1
ATOM 1468 C CA . LEU A 1 198 ? -3.754 14.038 -27.732 1.00 93.19 198 LEU A CA 1
ATOM 1469 C C . LEU A 1 198 ? -3.270 12.587 -27.694 1.00 93.19 198 LEU A C 1
ATOM 1471 O O . LEU A 1 198 ? -3.697 11.839 -26.818 1.00 93.19 198 LEU A O 1
ATOM 1475 N N . VAL A 1 199 ? -2.333 12.214 -28.571 1.00 92.81 199 VAL A N 1
ATOM 1476 C CA . VAL A 1 199 ? -1.692 10.889 -28.535 1.00 92.81 199 VAL A CA 1
ATOM 1477 C C . VAL A 1 199 ? -0.969 10.681 -27.209 1.00 92.81 199 VAL A C 1
ATOM 1479 O O . VAL A 1 199 ? -1.127 9.619 -26.609 1.00 92.81 199 VAL A O 1
ATOM 1482 N N . ARG A 1 200 ? -0.239 11.689 -26.700 1.00 92.62 200 ARG A N 1
ATOM 1483 C CA . ARG A 1 200 ? 0.410 11.599 -25.378 1.00 92.62 200 ARG A CA 1
ATOM 1484 C C . ARG A 1 200 ? -0.612 11.336 -24.275 1.00 92.62 200 ARG A C 1
ATOM 1486 O O . ARG A 1 200 ? -0.478 10.368 -23.533 1.00 92.62 200 ARG A O 1
ATOM 1493 N N . PHE A 1 201 ? -1.645 12.175 -24.189 1.00 93.81 201 PHE A N 1
ATOM 1494 C CA . PHE A 1 201 ? -2.687 12.063 -23.168 1.00 93.81 201 PHE A CA 1
ATOM 1495 C C . PHE A 1 201 ? -3.390 10.703 -23.219 1.00 93.81 201 PHE A C 1
ATOM 1497 O O . PHE A 1 201 ? -3.436 10.004 -22.209 1.00 93.81 201 PHE A O 1
ATOM 1504 N N . LEU A 1 202 ? -3.872 10.297 -24.397 1.00 94.50 202 LEU A N 1
ATOM 1505 C CA . LEU A 1 202 ? -4.577 9.028 -24.567 1.00 94.50 202 LEU A CA 1
ATOM 1506 C C . LEU A 1 202 ? -3.671 7.827 -24.299 1.00 94.50 202 LEU A C 1
ATOM 1508 O O . LEU A 1 202 ? -4.120 6.879 -23.665 1.00 94.50 202 LEU A O 1
ATOM 1512 N N . SER A 1 203 ? -2.403 7.871 -24.716 1.00 93.56 203 SER A N 1
ATOM 1513 C CA . SER A 1 203 ? -1.448 6.790 -24.442 1.00 93.56 203 SER A CA 1
ATOM 1514 C C . SER A 1 203 ? -1.151 6.664 -22.945 1.00 93.56 203 SER A C 1
ATOM 1516 O O . SER A 1 203 ? -1.106 5.551 -22.427 1.00 93.56 203 SER A O 1
ATOM 1518 N N . TYR A 1 204 ? -1.042 7.776 -22.209 1.00 91.12 204 TYR A N 1
ATOM 1519 C CA . TYR A 1 204 ? -0.923 7.729 -20.749 1.00 91.12 204 TYR A CA 1
ATOM 1520 C C . TYR A 1 204 ? -2.181 7.181 -20.077 1.00 91.12 204 TYR A C 1
ATOM 1522 O O . TYR A 1 204 ? -2.087 6.297 -19.227 1.00 91.12 204 TYR A O 1
ATOM 1530 N N . SER A 1 205 ? -3.365 7.656 -20.474 1.00 93.69 205 SER A N 1
ATOM 1531 C CA . SER A 1 205 ? -4.632 7.115 -19.972 1.00 93.69 205 SER A CA 1
ATOM 1532 C C . SER A 1 205 ? -4.775 5.624 -20.280 1.00 93.69 205 SER A C 1
ATOM 1534 O O . SER A 1 205 ? -5.264 4.870 -19.441 1.00 93.69 205 SER A O 1
ATOM 1536 N N . TRP A 1 206 ? -4.302 5.186 -21.447 1.00 91.88 206 TRP A N 1
ATOM 1537 C 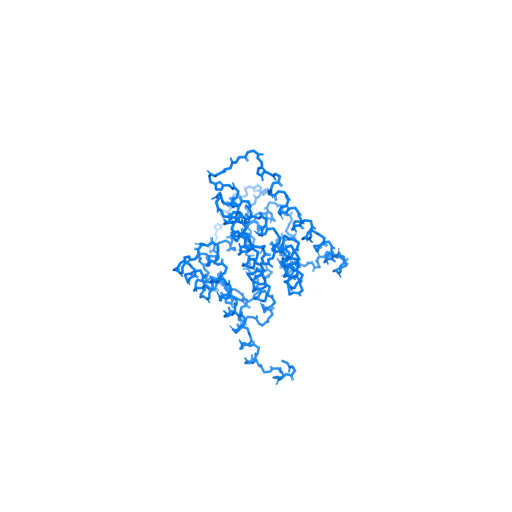CA . TRP A 1 206 ? -4.314 3.788 -21.854 1.00 91.88 206 TRP A CA 1
ATOM 1538 C C . TRP A 1 206 ? -3.434 2.913 -20.959 1.00 91.88 206 TRP A C 1
ATOM 1540 O O . TRP A 1 206 ? -3.867 1.833 -20.571 1.00 91.88 206 TRP A O 1
ATOM 1550 N N . ILE A 1 207 ? -2.261 3.391 -20.532 1.00 90.81 207 ILE A N 1
ATOM 1551 C CA . ILE A 1 207 ? -1.418 2.664 -19.566 1.00 90.81 207 ILE A CA 1
ATOM 1552 C C . ILE A 1 207 ? -2.161 2.456 -18.236 1.00 90.81 207 ILE A C 1
ATOM 1554 O O . ILE A 1 207 ? -2.143 1.357 -17.680 1.00 90.81 207 ILE A O 1
ATOM 1558 N N . TYR A 1 208 ? -2.861 3.472 -17.726 1.00 91.62 208 TYR A N 1
ATOM 1559 C CA . TYR A 1 208 ? -3.676 3.311 -16.515 1.00 91.62 208 TYR A CA 1
ATOM 1560 C C . TYR A 1 208 ? -4.854 2.352 -16.726 1.00 91.62 208 TYR A C 1
ATOM 1562 O O . TYR A 1 208 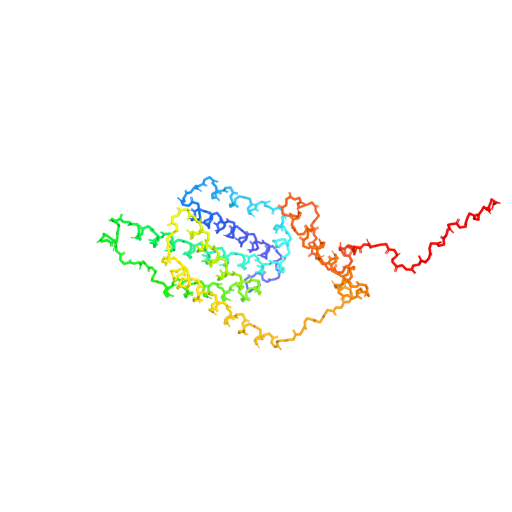? -5.136 1.533 -15.852 1.00 91.62 208 TYR A O 1
ATOM 1570 N N . ALA A 1 209 ? -5.506 2.406 -17.890 1.00 91.88 209 ALA A N 1
ATOM 1571 C CA . ALA A 1 209 ? -6.575 1.476 -18.241 1.00 91.88 209 ALA A CA 1
ATOM 1572 C C . ALA A 1 209 ? -6.067 0.027 -18.320 1.00 91.88 209 ALA A C 1
ATOM 1574 O O . ALA A 1 209 ? -6.705 -0.866 -17.772 1.00 91.88 209 ALA A O 1
ATOM 1575 N N . LEU A 1 210 ? -4.898 -0.207 -18.924 1.00 89.94 210 LEU A N 1
ATOM 1576 C CA . LEU A 1 210 ? -4.259 -1.523 -18.968 1.00 89.94 210 LEU A CA 1
ATOM 1577 C C . LEU A 1 210 ? -3.943 -2.042 -17.565 1.00 89.94 210 LEU A C 1
ATOM 1579 O O . LEU A 1 210 ? -4.293 -3.177 -17.257 1.00 89.94 210 LEU A O 1
ATOM 1583 N N . ASN A 1 211 ? -3.369 -1.208 -16.692 1.00 89.88 211 ASN A N 1
ATOM 1584 C CA . ASN A 1 211 ? -3.129 -1.582 -15.295 1.00 89.88 211 ASN A CA 1
ATOM 1585 C C . ASN A 1 211 ? -4.431 -1.963 -14.570 1.00 89.88 211 ASN A C 1
ATOM 1587 O O . ASN A 1 211 ? -4.465 -2.958 -13.848 1.00 89.88 211 ASN A O 1
ATOM 1591 N N . ALA A 1 212 ? -5.519 -1.217 -14.794 1.00 91.56 212 ALA A N 1
ATOM 1592 C CA . ALA A 1 212 ? -6.824 -1.536 -14.221 1.00 91.56 212 ALA A CA 1
ATOM 1593 C C . ALA A 1 212 ? -7.400 -2.851 -14.775 1.00 91.56 212 ALA A C 1
ATOM 1595 O O . ALA A 1 212 ? -7.934 -3.654 -14.014 1.00 91.56 212 ALA A O 1
ATOM 1596 N N . VAL A 1 213 ? -7.259 -3.110 -16.078 1.00 91.69 213 VAL A N 1
ATOM 1597 C CA . VAL A 1 213 ? -7.685 -4.375 -16.700 1.00 91.69 213 VAL A CA 1
ATOM 1598 C C . VAL A 1 213 ? -6.868 -5.553 -16.165 1.00 91.69 213 VAL A C 1
ATOM 1600 O O . VAL A 1 213 ? -7.445 -6.601 -15.878 1.00 91.69 213 VAL A O 1
ATOM 1603 N N . SER A 1 214 ? -5.561 -5.385 -15.951 1.00 90.50 214 SER A N 1
ATOM 1604 C CA . SER A 1 214 ? -4.680 -6.424 -15.400 1.00 90.50 214 SER A CA 1
ATOM 1605 C C . SER A 1 214 ? -5.058 -6.860 -13.980 1.00 90.50 214 SER A C 1
ATOM 1607 O O . SER A 1 214 ? -4.731 -7.978 -13.589 1.00 90.50 214 SER A O 1
ATOM 1609 N N . LEU A 1 215 ? -5.793 -6.042 -13.216 1.00 89.69 215 LEU A N 1
ATOM 1610 C CA . LEU A 1 215 ? -6.355 -6.457 -11.922 1.00 89.69 215 LEU A CA 1
ATOM 1611 C C . LEU A 1 215 ? -7.462 -7.512 -12.053 1.00 89.69 215 LEU A C 1
ATOM 1613 O O . LEU A 1 215 ? -7.740 -8.213 -11.091 1.00 89.69 215 LEU A O 1
ATOM 1617 N N . PHE A 1 216 ? -8.102 -7.632 -13.215 1.00 90.56 216 PHE A N 1
ATOM 1618 C CA . PHE A 1 216 ? -9.175 -8.607 -13.446 1.00 90.56 216 PHE A CA 1
ATOM 1619 C C . PHE A 1 216 ? -8.759 -9.701 -14.430 1.00 90.56 216 PHE A C 1
ATOM 1621 O O . PHE A 1 216 ? -9.192 -10.846 -14.312 1.00 90.56 216 PHE A O 1
ATOM 1628 N N . VAL A 1 217 ? -7.917 -9.355 -15.408 1.00 90.44 217 VAL A N 1
ATOM 1629 C CA . VAL A 1 217 ? -7.495 -10.236 -16.502 1.00 90.44 217 VAL A CA 1
ATOM 1630 C C . VAL A 1 217 ? -5.970 -10.137 -16.694 1.00 90.44 217 VAL A C 1
ATOM 1632 O O . VAL A 1 217 ? -5.505 -9.597 -17.702 1.00 90.44 217 VAL A O 1
ATOM 1635 N N . PRO A 1 218 ? -5.158 -10.667 -15.755 1.00 88.31 218 PRO A N 1
ATOM 1636 C CA . PRO A 1 218 ? -3.693 -10.617 -15.816 1.00 88.31 218 PRO A CA 1
ATOM 1637 C C . PRO A 1 218 ? -3.130 -11.654 -16.808 1.00 88.31 218 PRO A C 1
ATOM 1639 O O . PRO A 1 218 ? -2.412 -12.579 -16.437 1.00 88.31 218 PRO A O 1
ATOM 1642 N N . THR A 1 219 ? -3.501 -11.543 -18.085 1.00 85.44 219 THR A N 1
ATOM 1643 C CA . THR A 1 219 ? -3.104 -12.495 -19.144 1.00 85.44 219 THR A CA 1
ATOM 1644 C C . THR A 1 219 ? -1.824 -12.096 -19.869 1.00 85.44 219 THR A C 1
ATOM 1646 O O . THR A 1 219 ? -1.174 -12.941 -20.481 1.00 85.44 219 THR A O 1
ATOM 1649 N N . ARG A 1 220 ? -1.457 -10.812 -19.813 1.00 83.94 220 ARG A N 1
ATOM 1650 C CA . ARG A 1 220 ? -0.232 -10.272 -20.402 1.00 83.94 220 ARG A CA 1
ATOM 1651 C C . ARG A 1 220 ? 0.592 -9.661 -19.289 1.00 83.94 220 ARG A C 1
ATOM 1653 O O . ARG A 1 220 ? 0.254 -8.588 -18.809 1.00 83.94 220 ARG A O 1
ATOM 1660 N N . LEU A 1 221 ? 1.628 -10.384 -18.889 1.00 84.44 221 LEU A N 1
ATOM 1661 C CA . LEU A 1 221 ? 2.623 -9.927 -17.933 1.00 84.44 221 LEU A CA 1
ATOM 1662 C C . LEU A 1 221 ? 3.963 -9.776 -18.656 1.00 84.44 221 LEU A C 1
ATOM 1664 O O . LEU A 1 221 ? 4.252 -10.527 -19.592 1.00 84.44 221 LEU A O 1
ATOM 1668 N N . CYS A 1 222 ? 4.767 -8.810 -18.236 1.00 83.69 222 CYS A N 1
ATOM 1669 C CA . CYS A 1 222 ? 6.072 -8.513 -18.801 1.00 83.69 222 CYS A CA 1
ATOM 1670 C C . CYS A 1 222 ? 7.122 -8.385 -17.695 1.00 83.69 222 CYS A C 1
ATOM 1672 O O . CYS A 1 222 ? 6.830 -7.963 -16.581 1.00 83.69 222 CYS A O 1
ATOM 1674 N N . ALA A 1 223 ? 8.373 -8.722 -18.010 1.00 78.50 223 ALA A N 1
ATOM 1675 C CA . ALA A 1 223 ? 9.487 -8.480 -17.095 1.00 78.50 223 ALA A CA 1
ATOM 1676 C C . ALA A 1 223 ? 9.793 -6.977 -16.936 1.00 78.50 223 ALA A C 1
ATOM 1678 O O . ALA A 1 223 ? 10.294 -6.563 -15.891 1.00 78.50 223 ALA A O 1
ATOM 1679 N N . ASP A 1 224 ? 9.502 -6.182 -17.971 1.00 82.06 224 ASP A N 1
ATOM 1680 C CA . ASP A 1 224 ? 9.666 -4.730 -17.986 1.00 82.06 224 ASP A CA 1
ATOM 1681 C C . ASP A 1 224 ? 8.675 -4.080 -18.970 1.00 82.06 224 ASP A C 1
ATOM 1683 O O . ASP A 1 224 ? 8.632 -4.426 -20.152 1.00 82.06 224 ASP A O 1
ATOM 1687 N N . TRP A 1 225 ? 7.880 -3.125 -18.489 1.00 83.56 225 TRP A N 1
ATOM 1688 C CA . TRP A 1 225 ? 6.875 -2.393 -19.271 1.00 83.56 225 TRP A CA 1
ATOM 1689 C C . TRP A 1 225 ? 7.439 -1.091 -19.865 1.00 83.56 225 TRP A C 1
ATOM 1691 O O . TRP A 1 225 ? 6.796 -0.040 -19.830 1.00 83.56 225 TRP A O 1
ATOM 1701 N N . SER A 1 226 ? 8.659 -1.147 -20.403 1.00 83.81 226 SER A N 1
ATOM 1702 C CA . SER A 1 226 ? 9.351 0.005 -20.990 1.00 83.81 226 SER A CA 1
ATOM 1703 C C . SER A 1 22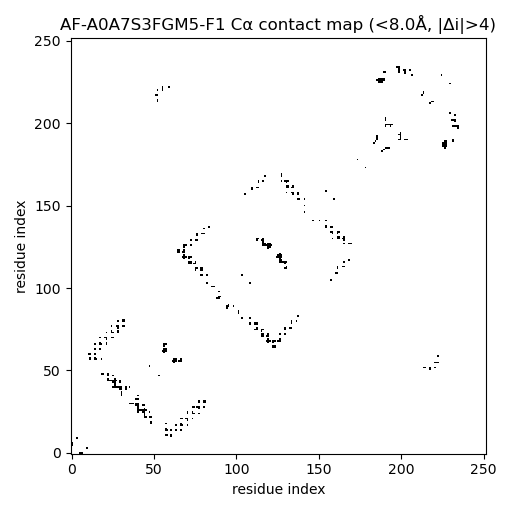6 ? 9.280 0.029 -22.522 1.00 83.81 226 SER A C 1
ATOM 1705 O O . SER A 1 226 ? 8.977 -0.969 -23.187 1.00 83.81 226 SER A O 1
ATOM 1707 N N . GLY A 1 227 ? 9.525 1.204 -23.100 1.00 83.62 227 GLY A N 1
ATOM 1708 C CA . GLY A 1 227 ? 9.697 1.378 -24.538 1.00 83.62 227 GLY A CA 1
ATOM 1709 C C . GLY A 1 227 ? 8.463 1.025 -25.371 1.00 83.62 227 GLY A C 1
ATOM 1710 O O . GLY A 1 227 ? 7.375 1.509 -25.064 1.00 83.62 227 GLY A O 1
ATOM 1711 N N . PRO A 1 228 ? 8.602 0.225 -26.448 1.00 81.94 228 PRO A N 1
ATOM 1712 C CA . PRO A 1 228 ? 7.498 -0.105 -27.349 1.00 81.94 228 PRO A CA 1
ATOM 1713 C C . PRO A 1 228 ? 6.606 -1.253 -26.840 1.00 81.94 228 PRO A C 1
ATOM 1715 O O . PRO A 1 228 ? 5.773 -1.746 -27.597 1.00 81.94 228 PRO A O 1
ATOM 1718 N N . SER A 1 229 ? 6.783 -1.714 -25.594 1.00 85.62 229 SER A N 1
ATOM 1719 C CA . SER A 1 229 ? 6.006 -2.828 -25.022 1.00 85.62 229 SER A CA 1
ATOM 1720 C C . SER A 1 229 ? 4.500 -2.543 -24.958 1.00 85.62 229 SER A C 1
ATOM 1722 O O . SER A 1 229 ? 3.692 -3.461 -25.115 1.00 85.62 229 SER A O 1
ATOM 1724 N N . ILE A 1 230 ? 4.119 -1.273 -24.792 1.00 87.81 230 ILE A N 1
ATOM 1725 C CA . ILE A 1 230 ? 2.739 -0.800 -24.901 1.00 87.81 230 ILE A CA 1
ATOM 1726 C C . ILE A 1 230 ? 2.643 0.104 -26.137 1.00 87.81 230 ILE A C 1
ATOM 1728 O O . ILE A 1 230 ? 3.313 1.139 -26.182 1.00 87.81 230 ILE A O 1
ATOM 1732 N N . PRO A 1 231 ? 1.827 -0.254 -27.146 1.00 88.00 231 PRO A N 1
ATOM 1733 C CA . PRO A 1 231 ? 1.675 0.569 -28.337 1.00 88.00 231 PRO A CA 1
ATOM 1734 C C . PRO A 1 231 ? 0.991 1.900 -28.003 1.00 88.00 231 PRO A C 1
ATOM 1736 O O . PRO A 1 231 ? 0.110 1.964 -27.141 1.00 88.00 231 PRO A O 1
ATOM 1739 N N . LEU A 1 232 ? 1.384 2.957 -28.717 1.00 89.62 232 LEU A N 1
ATOM 1740 C CA . LEU A 1 232 ? 0.730 4.262 -28.629 1.00 89.62 232 LEU A CA 1
ATOM 1741 C C . LEU A 1 232 ? -0.694 4.196 -29.186 1.00 89.62 232 LEU A C 1
ATOM 1743 O O . LEU A 1 232 ? -0.984 3.422 -30.100 1.00 89.62 232 LEU A O 1
ATOM 1747 N N . VAL A 1 233 ? -1.572 5.042 -28.650 1.00 92.00 233 VAL A N 1
ATOM 1748 C CA . VAL A 1 233 ? -2.934 5.188 -29.171 1.00 92.00 233 VAL A CA 1
ATOM 1749 C C . VAL A 1 233 ? -2.887 5.936 -30.500 1.00 92.00 233 VAL A C 1
ATOM 1751 O O . VAL A 1 233 ? -2.473 7.093 -30.548 1.00 92.00 233 VAL A O 1
ATOM 1754 N N .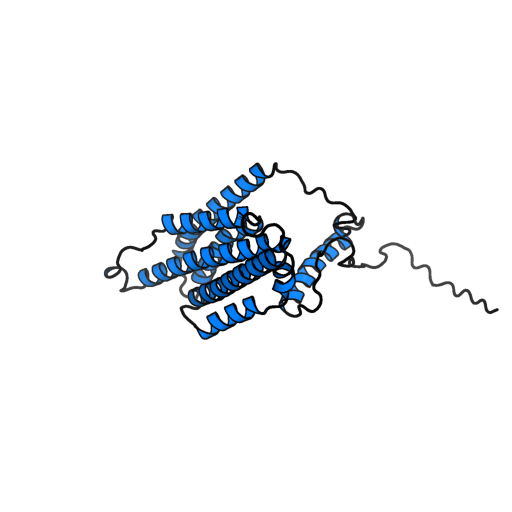 ASP A 1 234 ? -3.347 5.285 -31.567 1.00 85.12 234 ASP A N 1
ATOM 1755 C CA . ASP A 1 234 ? -3.537 5.914 -32.872 1.00 85.12 234 ASP A CA 1
ATOM 1756 C C . ASP A 1 234 ? -4.846 6.719 -32.883 1.00 85.12 234 ASP A C 1
ATOM 1758 O O . ASP A 1 234 ? -5.920 6.205 -32.562 1.00 85.12 234 ASP A O 1
ATOM 1762 N N . VAL A 1 235 ? -4.754 8.000 -33.234 1.00 82.19 235 VAL A N 1
ATOM 1763 C CA . VAL A 1 235 ? -5.892 8.931 -33.325 1.00 82.19 235 VAL A CA 1
ATOM 1764 C C . VAL A 1 235 ? -6.325 9.209 -34.769 1.00 82.19 235 VAL A C 1
ATOM 1766 O O . VAL A 1 235 ? -7.205 10.047 -34.990 1.00 82.19 235 VAL A O 1
ATOM 1769 N N . GLY A 1 236 ? -5.744 8.499 -35.744 1.00 72.75 236 GLY A N 1
ATOM 1770 C CA . GLY A 1 236 ? -5.922 8.743 -37.172 1.00 72.75 236 GLY A CA 1
ATOM 1771 C C . GLY A 1 236 ? -5.282 10.063 -37.621 1.00 72.75 236 GLY A C 1
ATOM 1772 O O . GLY A 1 236 ? -5.007 10.958 -36.819 1.00 72.75 236 GLY A O 1
ATOM 1773 N N . GLN A 1 237 ? -5.034 10.220 -38.925 1.00 61.09 237 GLN A N 1
ATOM 1774 C CA . GLN A 1 237 ? -4.431 11.449 -39.448 1.00 61.09 237 GLN A CA 1
ATOM 1775 C C . GLN A 1 237 ? -5.385 12.644 -39.317 1.00 61.09 237 GLN A C 1
ATOM 1777 O O . GLN A 1 237 ? -6.261 12.870 -40.151 1.00 61.09 237 GLN A O 1
ATOM 1782 N N . ARG A 1 238 ? -5.178 13.471 -38.291 1.00 60.38 238 ARG A N 1
ATOM 1783 C CA . ARG A 1 238 ? -5.755 14.816 -38.223 1.00 60.38 238 ARG A CA 1
ATOM 1784 C C . ARG A 1 238 ? -4.915 15.762 -39.082 1.00 60.38 238 ARG A C 1
ATOM 1786 O O . ARG A 1 238 ? -4.052 16.456 -38.562 1.00 60.38 238 ARG A O 1
ATOM 1793 N N . GLY A 1 239 ? -5.159 15.781 -40.395 1.00 48.22 239 GLY A N 1
ATOM 1794 C CA . GLY A 1 239 ? -4.659 16.862 -41.258 1.00 48.22 239 GLY A CA 1
ATOM 1795 C C . GLY A 1 239 ? -3.976 16.487 -42.572 1.00 48.22 239 GLY A C 1
ATOM 1796 O O . GLY A 1 239 ? -3.510 17.396 -43.252 1.00 48.22 239 GLY A O 1
ATOM 1797 N N . ALA A 1 240 ? -3.947 15.223 -42.993 1.00 41.91 240 ALA A N 1
ATOM 1798 C CA . ALA A 1 240 ? -3.764 14.957 -44.417 1.00 41.91 240 ALA A CA 1
ATOM 1799 C C . ALA A 1 240 ? -5.141 15.038 -45.071 1.00 41.91 240 ALA A C 1
ATOM 1801 O O . ALA A 1 240 ? -6.056 14.300 -44.698 1.00 41.91 240 ALA A O 1
ATOM 1802 N N . ALA A 1 241 ? -5.303 15.965 -46.015 1.00 41.38 241 ALA A N 1
ATOM 1803 C CA . ALA A 1 241 ? -6.401 15.898 -46.963 1.00 41.38 241 ALA A CA 1
ATOM 1804 C C . ALA A 1 241 ? -6.520 14.450 -47.446 1.00 41.38 241 ALA A C 1
ATOM 1806 O O . ALA A 1 241 ? -5.508 13.826 -47.761 1.00 41.38 241 ALA A O 1
ATOM 1807 N N . ALA A 1 242 ? -7.741 13.921 -47.439 1.00 41.44 242 ALA A N 1
ATOM 1808 C CA . ALA A 1 242 ? -8.043 12.603 -47.958 1.00 41.44 242 ALA A CA 1
ATOM 1809 C C . ALA A 1 242 ? -7.575 12.518 -49.420 1.00 41.44 242 ALA A C 1
ATOM 1811 O O . ALA A 1 242 ? -8.316 12.863 -50.340 1.00 41.44 242 ALA A O 1
ATOM 1812 N N . GLU A 1 243 ? -6.338 12.079 -49.651 1.00 35.81 243 GLU A N 1
ATOM 1813 C CA . GLU A 1 243 ? -5.954 11.565 -50.950 1.00 35.81 243 GLU A CA 1
ATOM 1814 C C . GLU A 1 243 ? -6.670 10.228 -51.091 1.00 35.81 243 GLU A C 1
ATOM 1816 O O . GLU A 1 243 ? -6.303 9.210 -50.502 1.00 35.81 243 GLU A O 1
ATOM 1821 N N . LEU A 1 244 ? -7.777 10.287 -51.832 1.00 39.31 244 LEU A N 1
ATOM 1822 C CA . LEU A 1 244 ? -8.478 9.132 -52.368 1.00 39.31 244 LEU A CA 1
ATOM 1823 C C . LEU A 1 244 ? -7.454 8.111 -52.887 1.00 39.31 244 LEU A C 1
ATOM 1825 O O . LEU A 1 244 ? -6.511 8.506 -53.582 1.00 39.31 244 LEU A O 1
ATOM 1829 N N . PRO A 1 245 ? -7.645 6.807 -52.625 1.00 35.47 245 PRO A N 1
ATOM 1830 C CA . PRO A 1 245 ? -6.759 5.799 -53.169 1.00 35.47 245 PRO A CA 1
ATOM 1831 C C . PRO A 1 245 ? -6.815 5.878 -54.697 1.00 35.47 245 PRO A C 1
ATOM 1833 O O . PRO A 1 245 ? -7.841 5.580 -55.312 1.00 35.47 245 PRO A O 1
ATOM 1836 N N . ARG A 1 246 ? -5.706 6.287 -55.328 1.00 39.22 246 ARG A N 1
ATOM 1837 C CA . ARG A 1 246 ? -5.525 6.082 -56.765 1.00 39.22 246 ARG A CA 1
ATOM 1838 C C . ARG A 1 246 ? -5.405 4.581 -56.977 1.00 39.22 246 ARG A C 1
ATOM 1840 O O . ARG A 1 246 ? -4.385 3.978 -56.656 1.00 39.22 246 ARG A O 1
ATOM 1847 N N . LEU A 1 247 ? -6.463 3.991 -57.522 1.00 43.81 247 LEU A N 1
ATOM 1848 C CA . LEU A 1 247 ? -6.417 2.675 -58.140 1.00 43.81 247 LEU A CA 1
ATOM 1849 C C . LEU A 1 247 ? -5.456 2.748 -59.333 1.00 43.81 247 LEU A C 1
ATOM 1851 O O . LEU A 1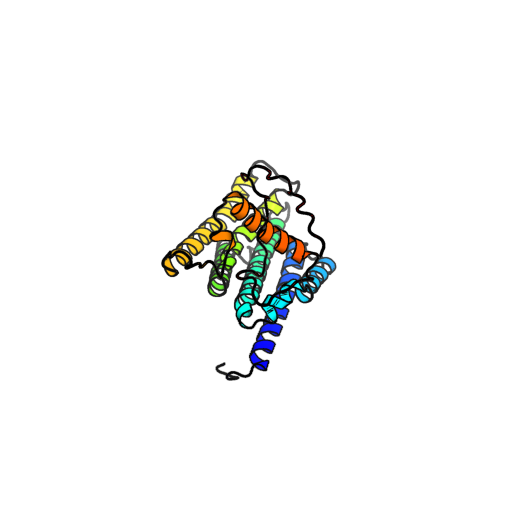 247 ? -5.854 3.086 -60.444 1.00 43.81 247 LEU A O 1
ATOM 1855 N N . ALA A 1 248 ? -4.180 2.452 -59.100 1.00 37.12 248 ALA A N 1
ATOM 1856 C CA . ALA A 1 248 ? -3.275 2.063 -60.166 1.00 37.12 248 ALA A CA 1
ATOM 1857 C C . ALA A 1 248 ? -3.422 0.552 -60.357 1.00 37.12 248 ALA A C 1
ATOM 1859 O O . ALA A 1 248 ? -2.766 -0.254 -59.702 1.00 37.12 248 ALA A O 1
ATOM 1860 N N . GLY A 1 249 ? -4.349 0.189 -61.244 1.00 40.53 249 GLY A N 1
ATOM 1861 C CA . GLY A 1 249 ? -4.303 -1.095 -61.924 1.00 40.53 249 GLY A CA 1
ATOM 1862 C C . GLY A 1 249 ? -2.995 -1.217 -62.705 1.00 40.53 249 GLY A C 1
ATOM 1863 O O . GLY A 1 249 ? -2.529 -0.259 -63.320 1.00 40.53 249 GLY A O 1
ATOM 1864 N N . GLY A 1 250 ? -2.413 -2.405 -62.670 1.00 31.44 250 GLY A N 1
ATOM 1865 C CA . GLY A 1 250 ? -1.186 -2.719 -63.385 1.00 31.44 250 GLY A CA 1
ATOM 1866 C C . GLY A 1 250 ? -0.879 -4.196 -63.254 1.00 31.44 250 GLY A C 1
ATOM 1867 O O . GLY A 1 250 ? -0.002 -4.585 -62.496 1.00 31.44 250 GLY A O 1
ATOM 1868 N N . ALA A 1 251 ? -1.671 -5.007 -63.949 1.00 36.25 251 ALA A N 1
ATOM 1869 C CA . ALA A 1 251 ? -1.333 -6.385 -64.248 1.00 36.25 251 ALA A CA 1
ATOM 1870 C C . ALA A 1 251 ? -0.117 -6.425 -65.187 1.00 36.25 251 ALA A C 1
ATOM 1872 O O . ALA A 1 251 ? -0.163 -5.794 -66.243 1.00 36.25 251 ALA A O 1
ATOM 1873 N N . ALA A 1 252 ? 0.921 -7.163 -64.794 1.00 36.12 252 ALA A N 1
ATOM 1874 C CA . ALA A 1 252 ? 1.701 -8.112 -65.601 1.00 36.12 252 ALA A CA 1
ATOM 1875 C C . ALA A 1 252 ? 2.829 -8.682 -64.733 1.00 36.12 252 ALA A C 1
ATOM 1877 O O . ALA A 1 252 ? 3.608 -7.872 -64.185 1.00 36.12 252 ALA A O 1
#

InterPro domains:
  IPR013618 Protein O-mannosyl-transferase TMTC, DUF1736 [PF08409] (179-234)

Radius of gyration: 24.38 Å; Cα contacts (8 Å, |Δi|>4): 248; chains: 1; bounding box: 52×38×98 Å

Mean predicted aligned error: 8.17 Å

Nearest PDB structures (foldseek):
  7n7p-assembly1_B  TM=2.900E-01  e=9.400E+00  Homo sapiens

pLDDT: mean 86.7, std 14.64, range [31.44, 98.56]

Organism: NCBI:txid676789

Solvent-accessible surface area (backbone atoms only — not comparable to full-atom values): 14170 Å² total; per-residue (Å²): 80,100,90,53,52,85,47,65,66,61,55,52,51,52,31,51,52,45,45,53,51,25,16,51,28,41,17,49,28,39,19,53,76,53,79,58,40,59,66,61,7,49,49,49,13,49,47,60,61,67,41,61,68,49,48,50,38,50,72,36,80,82,27,42,34,56,44,51,15,51,28,32,42,31,47,30,44,31,55,43,52,46,53,52,51,58,47,55,59,35,72,38,91,85,30,54,93,75,51,72,79,67,96,61,48,69,69,52,43,47,51,46,40,51,51,28,23,52,56,7,36,72,50,30,72,75,20,56,47,42,34,56,53,51,34,48,51,51,49,56,65,53,72,42,98,77,74,59,96,70,44,65,64,54,48,46,67,60,30,43,61,28,45,52,52,35,50,52,51,50,52,51,49,42,63,72,66,68,70,66,76,82,90,78,48,57,70,52,41,41,51,80,68,48,87,51,65,64,40,24,54,48,26,54,51,45,53,54,49,51,56,60,46,32,76,79,57,56,80,79,82,60,98,66,90,46,25,79,72,61,76,72,50,84,84,69,81,89,75,67,76,85,75,69,84,79,82,77,83,77,92,130

Secondary structure (DSSP, 8-state):
-TTTTT-HHHHHHHHHHHHHHHHHHHHHHHHHHTTT-HHHHHHHHHHHHH-TTHHHHHHSGGGHHHHHHHHHHHHHHHHHHHHHHHHHHHHSTTTGGGPPPPSS-HHHHHHHHHHHHHHHHHH-GGGGGHHHHHHHHHHHHHHSS---TTHHHHHHHHHHHHHHHHHHHHHHHHHHTTTPPP---TTT-HHHH-S-HHHHHHHHHHHHHHHHHHTT------S---GGGSPPPP---SSS------------

Foldseek 3Di:
DVVQPPPVVVLLVVLLVLQLLLLLLQLLLQCLLVVRPNVRSNVRSVCSSPQCVCVLLNVDSLSSLVSNLSNLLSNLNSLLSNLVVVVVVCVPPPNVVVDDPRPADLVNNLVSQLVSLLVSVVSPVCSLCNLVVSLVSLVVVQPPPPHDPCVVVVSCVRSVSSVVSSVVSNVVSCVVVVVDDPPDDCQFPVLVVDPDPVQSVVQVVVVVVVVVVCSPVVPDDDNDCGGPNRPTDDPDDPDDDPPDDPPPDDDD